Protein AF-A0A3D6AN93-F1 (afdb_monomer_lite)

Foldseek 3Di:
DDQVVVFVVVLVVVLVVVLVVQVVVVVVVVVVPFAWDDPVPSQWTAGPVPRDIGGDDDDDGGGDDPCPDPPDPQPPVRVVLCVCLVVVVDVLSVLLVVVVVQCVPPRLVSVCVPPNDVSLVVNLVSCVVVVVPVVSVVSVVSSVVCVVCVVVVVVVVVVVVVVVVVVVVVVVVVDPVVVVVVVVVVVD

Structure (mmCIF, N/CA/C/O backbone):
data_AF-A0A3D6AN93-F1
#
_entry.id   AF-A0A3D6AN93-F1
#
loop_
_atom_site.group_PDB
_atom_site.id
_atom_site.type_symbol
_atom_site.label_atom_id
_atom_site.label_alt_id
_atom_site.label_comp_id
_atom_site.label_asym_id
_atom_site.label_entity_id
_atom_site.label_seq_id
_atom_site.pdbx_PDB_ins_code
_atom_site.Cartn_x
_atom_site.Cartn_y
_atom_site.Cartn_z
_atom_site.occupancy
_atom_site.B_iso_or_equiv
_atom_site.auth_seq_id
_atom_site.auth_comp_id
_atom_site.auth_asym_id
_atom_site.auth_atom_id
_atom_site.pdbx_PDB_model_num
ATOM 1 N N . MET A 1 1 ? 18.254 -16.974 25.243 1.00 64.75 1 MET A N 1
ATOM 2 C CA . MET A 1 1 ? 18.308 -16.574 23.824 1.00 64.75 1 MET A CA 1
ATOM 3 C C . MET A 1 1 ? 18.264 -15.057 23.817 1.00 64.75 1 MET A C 1
ATOM 5 O O . MET A 1 1 ? 17.422 -14.522 24.527 1.00 64.75 1 MET A O 1
ATOM 9 N N . ASP A 1 2 ? 19.223 -14.380 23.190 1.00 86.88 2 ASP A N 1
ATOM 10 C CA . ASP A 1 2 ? 19.225 -12.911 23.145 1.00 86.88 2 ASP A CA 1
ATOM 11 C C . ASP A 1 2 ? 18.178 -12.380 22.143 1.00 86.88 2 ASP A C 1
ATOM 13 O O . ASP A 1 2 ? 17.563 -13.152 21.402 1.00 86.88 2 ASP A O 1
ATOM 17 N N . LYS A 1 3 ? 17.935 -11.063 22.167 1.00 83.38 3 LYS A N 1
ATOM 18 C CA . LYS A 1 3 ? 16.953 -10.389 21.304 1.00 83.38 3 LYS A CA 1
ATOM 19 C C . LYS A 1 3 ? 17.191 -10.700 19.821 1.00 83.38 3 LYS A C 1
ATOM 21 O O . LYS A 1 3 ? 16.260 -11.107 19.135 1.00 83.38 3 LYS A O 1
ATOM 26 N N . ALA A 1 4 ? 18.437 -10.593 19.367 1.00 83.25 4 ALA A N 1
ATOM 27 C CA . ALA A 1 4 ? 18.799 -10.857 17.979 1.00 83.25 4 ALA A CA 1
ATOM 28 C C . ALA A 1 4 ? 18.515 -12.316 17.580 1.00 83.25 4 ALA A C 1
ATOM 30 O O . ALA A 1 4 ? 17.993 -12.577 16.502 1.00 83.25 4 ALA A O 1
ATOM 31 N N . ALA A 1 5 ? 18.786 -13.277 18.465 1.00 85.31 5 ALA A N 1
ATOM 32 C CA . ALA A 1 5 ? 18.521 -14.687 18.213 1.00 85.31 5 ALA A CA 1
ATOM 33 C C . ALA A 1 5 ? 17.018 -15.010 18.145 1.00 85.31 5 ALA A C 1
ATOM 35 O O . ALA A 1 5 ? 16.618 -15.893 17.389 1.00 85.31 5 ALA A O 1
ATOM 36 N N . ILE A 1 6 ? 16.172 -14.308 18.906 1.00 78.44 6 ILE A N 1
ATOM 37 C CA . ILE A 1 6 ? 14.708 -14.444 18.817 1.00 78.44 6 ILE A CA 1
ATOM 38 C C . ILE A 1 6 ? 14.179 -13.802 17.531 1.00 78.44 6 ILE A C 1
ATOM 40 O O . ILE A 1 6 ? 13.381 -14.432 16.838 1.00 78.44 6 ILE A O 1
ATOM 44 N N . GLU A 1 7 ? 14.638 -12.594 17.193 1.00 83.56 7 GLU A N 1
ATOM 45 C CA . GLU A 1 7 ? 14.282 -11.920 15.937 1.00 83.56 7 GLU A CA 1
ATOM 46 C C . GLU A 1 7 ? 14.643 -12.792 14.736 1.00 83.56 7 GLU A C 1
ATOM 48 O O . GLU A 1 7 ? 13.781 -13.065 13.901 1.00 83.56 7 GLU A O 1
ATOM 53 N N . GLN A 1 8 ? 15.867 -13.329 14.713 1.00 85.81 8 GLN A N 1
ATOM 54 C CA . GLN A 1 8 ? 16.316 -14.238 13.665 1.00 85.81 8 GLN A CA 1
ATOM 55 C C . GLN A 1 8 ? 15.473 -15.515 13.623 1.00 85.81 8 GLN A C 1
ATOM 57 O O . GLN A 1 8 ? 15.055 -15.935 12.550 1.00 85.81 8 GLN A O 1
ATOM 62 N N . PHE A 1 9 ? 15.181 -16.137 14.770 1.00 86.44 9 PHE A N 1
ATOM 63 C CA . PHE A 1 9 ? 14.376 -17.359 14.800 1.00 86.44 9 PHE A CA 1
ATOM 64 C C . PHE A 1 9 ? 12.982 -17.150 14.194 1.00 86.44 9 PHE A C 1
ATOM 66 O O . PHE A 1 9 ? 12.519 -17.967 13.397 1.00 86.44 9 PHE A O 1
ATOM 73 N N . ILE A 1 10 ? 12.306 -16.059 14.558 1.00 82.94 10 ILE A N 1
ATOM 74 C CA . ILE A 1 10 ? 10.979 -15.732 14.026 1.00 82.94 10 ILE A CA 1
ATOM 75 C C . ILE A 1 10 ? 11.079 -15.369 12.542 1.00 82.94 10 ILE A C 1
ATOM 77 O O . ILE A 1 10 ? 10.264 -15.845 11.753 1.00 82.94 10 ILE A O 1
ATOM 81 N N . PHE A 1 11 ? 12.086 -14.582 12.157 1.00 86.62 11 PHE A N 1
ATOM 82 C CA . PHE A 1 11 ? 12.330 -14.204 10.768 1.00 86.62 11 PHE A CA 1
ATOM 83 C C . PHE A 1 11 ? 12.468 -15.443 9.877 1.00 86.62 11 PHE A C 1
ATOM 85 O O . PHE A 1 11 ? 11.733 -15.576 8.902 1.00 86.62 11 PHE A O 1
ATOM 92 N N . GLU A 1 12 ? 13.320 -16.398 10.258 1.00 85.81 12 GLU A N 1
ATOM 93 C CA . GLU A 1 12 ? 13.522 -17.651 9.517 1.00 85.81 12 GLU A CA 1
ATOM 94 C C . GLU A 1 12 ? 12.236 -18.481 9.416 1.00 85.81 12 GLU A C 1
ATOM 96 O O . GLU A 1 12 ? 11.933 -19.070 8.379 1.00 85.81 12 GLU A O 1
ATOM 101 N N . ARG A 1 13 ? 11.426 -18.509 10.482 1.00 85.94 13 ARG A N 1
ATOM 102 C CA . ARG A 1 13 ? 10.139 -19.222 10.484 1.00 85.94 13 ARG A CA 1
ATOM 103 C C . ARG A 1 13 ? 9.130 -18.599 9.521 1.00 85.94 13 ARG A C 1
ATOM 105 O O . ARG A 1 13 ? 8.425 -19.341 8.839 1.00 85.94 13 ARG A O 1
ATOM 112 N N . ILE A 1 14 ? 9.049 -17.269 9.477 1.00 83.00 14 ILE A N 1
ATOM 113 C CA . ILE A 1 14 ? 8.160 -16.547 8.557 1.00 83.00 14 ILE A CA 1
ATOM 114 C C . ILE A 1 14 ? 8.657 -16.718 7.124 1.00 83.00 14 ILE A C 1
ATOM 116 O O . ILE A 1 14 ? 7.868 -17.085 6.257 1.00 83.00 14 ILE A O 1
ATOM 120 N N . ARG A 1 15 ? 9.962 -16.538 6.890 1.00 84.75 15 ARG A N 1
ATOM 121 C CA . ARG A 1 15 ? 10.598 -16.754 5.587 1.00 84.75 15 ARG A CA 1
ATOM 122 C C . ARG A 1 15 ? 10.263 -18.136 5.030 1.00 84.75 15 ARG A C 1
ATOM 124 O O . ARG A 1 15 ? 9.731 -18.225 3.929 1.00 84.75 15 ARG A O 1
ATOM 131 N N . ALA A 1 16 ? 10.461 -19.192 5.819 1.00 84.31 16 ALA A N 1
ATOM 132 C CA . ALA A 1 16 ? 10.145 -20.556 5.400 1.00 84.31 16 ALA A CA 1
ATOM 133 C C . ALA A 1 16 ? 8.657 -20.743 5.041 1.00 84.31 16 ALA A C 1
ATOM 135 O O . ALA A 1 16 ? 8.327 -21.447 4.090 1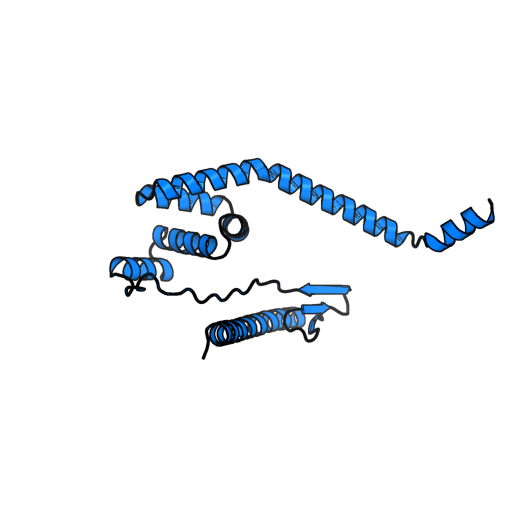.00 84.31 16 ALA A O 1
ATOM 136 N N . ALA A 1 17 ? 7.736 -20.110 5.777 1.00 84.81 17 ALA A N 1
ATOM 137 C CA . ALA A 1 17 ? 6.305 -20.182 5.472 1.00 84.81 17 ALA A CA 1
ATOM 138 C C . ALA A 1 17 ? 5.944 -19.463 4.158 1.00 84.81 17 ALA A C 1
ATOM 140 O O . ALA A 1 17 ? 5.127 -19.967 3.378 1.00 84.81 17 ALA A O 1
ATOM 141 N N . VAL A 1 18 ? 6.566 -18.308 3.898 1.00 84.44 18 VAL A N 1
ATOM 142 C CA . VAL A 1 18 ? 6.408 -17.562 2.641 1.00 84.44 18 VAL A CA 1
ATOM 143 C C . VAL A 1 18 ? 6.963 -18.373 1.471 1.00 84.44 18 VAL A C 1
ATOM 145 O O . VAL A 1 18 ? 6.258 -18.551 0.481 1.00 84.44 18 VAL A O 1
ATOM 148 N N . GLU A 1 19 ? 8.164 -18.938 1.608 1.00 85.56 19 GLU A N 1
ATOM 149 C CA . GLU A 1 19 ? 8.793 -19.790 0.590 1.00 85.56 19 GLU A CA 1
ATOM 150 C C . GLU A 1 19 ? 7.922 -21.005 0.235 1.00 85.56 19 GLU A C 1
ATOM 152 O O . GLU A 1 19 ? 7.704 -21.279 -0.944 1.00 85.56 19 GLU A O 1
ATOM 157 N N . ILE A 1 20 ? 7.349 -21.698 1.230 1.00 85.06 20 ILE A N 1
ATOM 158 C CA . ILE A 1 20 ? 6.426 -22.826 0.998 1.00 85.06 20 ILE A CA 1
ATOM 159 C C . ILE A 1 20 ? 5.209 -22.381 0.180 1.00 85.06 20 ILE A C 1
ATOM 161 O O . ILE A 1 20 ? 4.797 -23.067 -0.756 1.00 85.06 20 ILE A O 1
ATOM 165 N N . THR A 1 21 ? 4.630 -21.233 0.532 1.00 84.38 21 THR A N 1
ATOM 166 C CA . THR A 1 21 ? 3.431 -20.713 -0.136 1.00 84.38 21 THR A CA 1
ATOM 167 C C . THR A 1 21 ? 3.740 -20.297 -1.574 1.00 84.38 21 THR A C 1
ATOM 169 O O . THR A 1 21 ? 2.998 -20.642 -2.493 1.00 84.38 21 THR A O 1
ATOM 172 N N . ALA A 1 22 ? 4.860 -19.607 -1.788 1.00 85.19 22 ALA A N 1
ATOM 173 C CA . ALA A 1 22 ? 5.304 -19.190 -3.110 1.00 85.19 22 ALA A CA 1
ATOM 174 C C . ALA A 1 22 ? 5.630 -20.397 -4.010 1.00 85.19 22 ALA A C 1
ATOM 176 O O . ALA A 1 22 ? 5.176 -20.452 -5.154 1.00 85.19 22 ALA A O 1
ATOM 177 N N . ALA A 1 23 ? 6.318 -21.412 -3.478 1.00 85.12 23 ALA A N 1
ATOM 178 C CA . ALA A 1 23 ? 6.613 -22.646 -4.204 1.00 85.12 23 ALA A CA 1
ATOM 179 C C . ALA A 1 23 ? 5.340 -23.396 -4.638 1.00 85.12 23 ALA A C 1
ATOM 181 O O . ALA A 1 23 ? 5.291 -23.953 -5.737 1.00 85.12 23 ALA A O 1
ATOM 182 N N . GLU A 1 24 ? 4.292 -23.392 -3.810 1.00 88.50 24 GLU A N 1
ATOM 183 C CA . GLU A 1 24 ? 2.999 -23.977 -4.169 1.00 88.50 24 GLU A CA 1
ATOM 184 C C . GLU A 1 24 ? 2.327 -23.227 -5.330 1.00 88.50 24 GLU A C 1
ATOM 186 O O . GLU A 1 24 ? 1.842 -23.867 -6.265 1.00 88.50 24 GLU A O 1
ATOM 191 N N . CYS A 1 25 ? 2.349 -21.891 -5.328 1.00 85.75 25 CYS A N 1
ATOM 192 C CA . CYS A 1 25 ? 1.846 -21.088 -6.449 1.00 85.75 25 CYS A CA 1
ATOM 193 C C . CYS A 1 25 ? 2.601 -21.399 -7.750 1.00 85.75 25 CYS A C 1
ATOM 195 O O . CYS A 1 25 ? 1.982 -21.630 -8.789 1.00 85.75 25 CYS A O 1
ATOM 197 N N . VAL A 1 26 ? 3.932 -21.481 -7.691 1.00 87.12 26 VAL A N 1
ATOM 198 C CA . VAL A 1 26 ? 4.768 -21.822 -8.853 1.00 87.12 26 VAL A CA 1
ATOM 199 C C . VAL A 1 26 ? 4.462 -23.226 -9.373 1.00 87.12 26 VAL A C 1
ATOM 201 O O . VAL A 1 26 ? 4.359 -23.433 -10.581 1.00 87.12 26 VAL A O 1
ATOM 204 N N . ARG A 1 27 ? 4.229 -24.196 -8.482 1.00 88.06 27 ARG A N 1
ATOM 205 C CA . ARG A 1 27 ? 3.812 -25.548 -8.877 1.00 88.06 27 ARG A CA 1
ATOM 206 C C . ARG A 1 27 ? 2.507 -25.533 -9.676 1.00 88.06 27 ARG A C 1
ATOM 208 O O . ARG A 1 27 ? 2.384 -26.277 -10.648 1.00 88.06 27 ARG A O 1
ATOM 215 N N . GLN A 1 28 ? 1.549 -24.694 -9.286 1.00 90.62 28 GLN A N 1
ATOM 216 C CA . GLN A 1 28 ? 0.283 -24.541 -10.007 1.00 90.62 28 GLN A CA 1
ATOM 217 C C . GLN A 1 28 ? 0.471 -23.852 -11.366 1.00 90.62 28 GLN A C 1
ATOM 219 O O . GLN A 1 28 ? -0.129 -24.293 -12.344 1.00 90.62 28 GLN A O 1
ATOM 224 N N . LEU A 1 29 ? 1.346 -22.843 -11.458 1.00 85.75 29 LEU A N 1
ATOM 225 C CA . LEU A 1 29 ? 1.711 -22.206 -12.732 1.00 85.75 29 LEU A CA 1
ATOM 226 C C . LEU A 1 29 ? 2.370 -23.203 -13.695 1.00 85.75 29 LEU A C 1
ATOM 228 O O . LEU A 1 29 ? 1.969 -23.300 -14.854 1.00 85.75 29 LEU A O 1
ATOM 232 N N . ASN A 1 30 ? 3.312 -24.011 -13.206 1.00 87.94 30 ASN A N 1
ATOM 233 C CA . ASN A 1 30 ? 3.967 -25.038 -14.016 1.00 87.94 30 ASN A CA 1
ATOM 234 C C . ASN A 1 30 ? 2.977 -26.117 -14.484 1.00 87.94 30 ASN A C 1
ATOM 236 O O . ASN A 1 30 ? 3.015 -26.542 -15.637 1.00 87.94 30 ASN A O 1
ATOM 240 N N . ALA A 1 31 ? 2.022 -26.516 -13.634 1.00 89.62 31 ALA A N 1
ATOM 241 C CA . ALA A 1 31 ? 0.930 -27.405 -14.041 1.00 89.62 31 ALA A CA 1
ATOM 242 C C . ALA A 1 31 ? 0.018 -26.783 -15.123 1.00 89.62 31 ALA A C 1
ATOM 244 O O . ALA A 1 31 ? -0.617 -27.514 -15.882 1.00 89.62 31 ALA A O 1
ATOM 245 N N . GLY A 1 32 ? -0.028 -25.450 -15.206 1.00 87.69 32 GLY A N 1
ATOM 246 C CA . GLY A 1 32 ? -0.724 -24.680 -16.237 1.00 87.69 32 GLY A CA 1
ATOM 247 C C . GLY A 1 32 ? 0.042 -24.510 -17.556 1.00 87.69 32 GLY A C 1
ATOM 248 O O . GLY A 1 32 ? -0.515 -23.928 -18.483 1.00 87.69 32 GLY A O 1
ATOM 249 N N . GLY A 1 33 ? 1.274 -25.024 -17.667 1.00 85.56 33 GLY A N 1
ATOM 250 C CA . GLY A 1 33 ? 2.080 -24.988 -18.895 1.00 85.56 33 GLY A CA 1
ATOM 251 C C . GLY A 1 33 ? 3.280 -24.035 -18.874 1.00 85.56 33 GLY A C 1
ATOM 252 O O . GLY A 1 33 ? 3.977 -23.944 -19.881 1.00 85.56 33 GLY A O 1
ATOM 253 N N . HIS A 1 34 ? 3.540 -23.355 -17.754 1.00 86.44 34 HIS A N 1
ATOM 254 C CA . HIS A 1 34 ? 4.758 -22.558 -17.555 1.00 86.44 34 HIS A CA 1
ATOM 255 C C . HIS A 1 34 ? 5.955 -23.437 -17.152 1.00 86.44 34 HIS A C 1
ATOM 257 O O . HIS A 1 34 ? 5.789 -24.621 -16.850 1.00 86.44 34 HIS A O 1
ATOM 263 N N . SER A 1 35 ? 7.176 -22.894 -17.181 1.00 84.88 35 SER A N 1
ATOM 264 C CA . SER A 1 35 ? 8.402 -23.665 -16.900 1.00 84.88 35 SER A CA 1
ATOM 265 C C . SER A 1 35 ? 9.357 -22.940 -15.955 1.00 84.88 35 SER A C 1
ATOM 267 O O . SER A 1 35 ? 10.542 -22.786 -16.233 1.00 84.88 35 SER A O 1
ATOM 269 N N . PHE A 1 36 ? 8.842 -22.528 -14.800 1.00 86.31 36 PHE A N 1
ATOM 270 C CA . PHE A 1 36 ? 9.626 -21.857 -13.771 1.00 86.31 36 PHE A CA 1
ATOM 271 C C . PHE A 1 36 ? 10.527 -22.835 -13.002 1.00 86.31 36 PHE A C 1
ATOM 273 O O . PHE A 1 36 ? 10.039 -23.785 -12.375 1.00 86.31 36 PHE A O 1
ATOM 280 N N . ALA A 1 37 ? 11.831 -22.555 -12.988 1.00 82.94 37 ALA A N 1
ATOM 281 C CA . ALA A 1 37 ? 12.850 -23.242 -12.197 1.00 82.94 37 ALA A CA 1
ATOM 282 C C . ALA A 1 37 ? 13.340 -22.354 -11.039 1.00 82.94 37 ALA A C 1
ATOM 284 O O . ALA A 1 37 ? 13.506 -21.149 -11.197 1.00 82.94 37 ALA A O 1
ATOM 285 N N . ASN A 1 38 ? 13.557 -22.941 -9.856 1.00 80.25 38 ASN A N 1
ATOM 286 C CA . ASN A 1 38 ? 14.015 -22.208 -8.667 1.00 80.25 38 ASN A CA 1
ATOM 287 C C . ASN A 1 38 ? 15.504 -21.849 -8.798 1.00 80.25 38 ASN A C 1
ATOM 289 O O . ASN A 1 38 ? 16.317 -22.721 -9.105 1.00 80.25 38 ASN A O 1
ATOM 293 N N . THR A 1 39 ? 15.870 -20.599 -8.513 1.00 76.25 39 THR A N 1
ATOM 294 C CA . THR A 1 39 ? 17.254 -20.100 -8.617 1.00 76.25 39 THR A CA 1
ATOM 295 C C . THR A 1 39 ? 18.136 -20.410 -7.405 1.00 76.25 39 THR A C 1
ATOM 297 O O . THR A 1 39 ? 19.251 -19.907 -7.331 1.00 76.25 39 THR A O 1
ATOM 300 N N . SER A 1 40 ? 17.669 -21.251 -6.476 1.00 68.81 40 SER A N 1
ATOM 301 C CA . SER A 1 40 ? 18.243 -21.588 -5.157 1.00 68.81 40 SER A CA 1
ATOM 302 C C . SER A 1 40 ? 17.998 -20.575 -4.032 1.00 68.81 40 SER A C 1
ATOM 304 O O . SER A 1 40 ? 18.096 -20.955 -2.867 1.00 68.81 40 SER A O 1
ATOM 306 N N . ASP A 1 41 ? 17.544 -19.360 -4.352 1.00 65.38 41 ASP A N 1
ATOM 307 C CA . ASP A 1 41 ? 17.214 -18.322 -3.362 1.00 65.38 41 ASP A CA 1
ATOM 308 C C . ASP A 1 41 ? 15.757 -18.372 -2.856 1.00 65.38 41 ASP A C 1
ATOM 310 O O . ASP A 1 41 ? 15.328 -17.508 -2.091 1.00 65.38 41 ASP A O 1
ATOM 314 N N . GLY A 1 42 ? 14.984 -19.397 -3.239 1.00 66.94 42 GLY A N 1
ATOM 315 C CA . GLY A 1 42 ? 13.691 -19.750 -2.630 1.00 66.94 42 GLY A CA 1
ATOM 316 C C . GLY A 1 42 ? 12.510 -18.832 -2.967 1.00 66.94 42 GLY A C 1
ATOM 317 O O . GLY A 1 42 ? 11.376 -19.302 -2.957 1.00 66.94 42 GLY A O 1
ATOM 318 N N . LEU A 1 43 ? 12.771 -17.566 -3.299 1.00 76.81 43 LEU A N 1
ATOM 319 C CA . LEU A 1 43 ? 11.783 -16.538 -3.659 1.00 76.81 43 LEU A CA 1
ATOM 320 C C . LEU A 1 43 ? 11.949 -16.000 -5.089 1.00 76.81 43 LEU A C 1
ATOM 322 O O . LEU A 1 43 ? 11.258 -15.057 -5.476 1.00 76.81 43 LEU A O 1
ATOM 326 N N . VAL A 1 44 ? 12.855 -16.594 -5.866 1.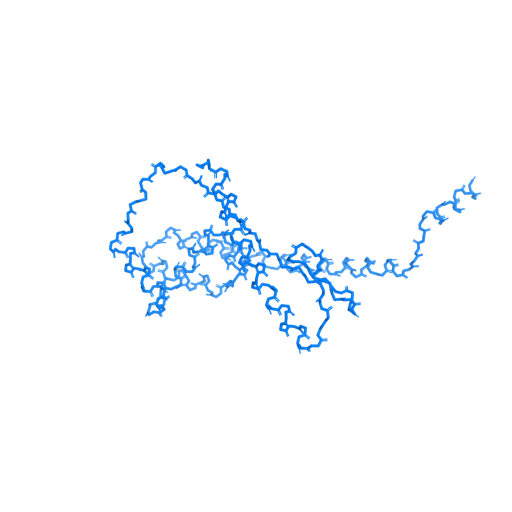00 76.88 44 VAL A N 1
ATOM 327 C CA . VAL A 1 44 ? 13.126 -16.219 -7.255 1.00 76.88 44 VAL A CA 1
ATOM 328 C C . VAL A 1 44 ? 13.071 -17.469 -8.130 1.00 76.88 44 VAL A C 1
ATOM 330 O O . VAL A 1 44 ? 13.658 -18.509 -7.811 1.00 76.88 44 VAL A O 1
ATOM 333 N N . TRP A 1 45 ? 12.353 -17.360 -9.245 1.00 84.62 45 TRP A N 1
ATOM 334 C CA . TRP A 1 45 ? 12.257 -18.395 -10.265 1.00 84.62 45 TRP A CA 1
ATOM 335 C C . TRP A 1 45 ? 12.466 -17.805 -11.655 1.00 84.62 45 TRP A C 1
ATOM 337 O O . TRP A 1 45 ? 12.086 -16.667 -11.917 1.00 84.62 45 TRP A O 1
ATOM 347 N N . ILE A 1 46 ? 13.040 -18.598 -12.553 1.00 78.94 46 ILE A N 1
ATOM 348 C CA . ILE A 1 46 ? 13.281 -18.220 -13.949 1.00 78.94 46 ILE A CA 1
ATOM 349 C C . ILE A 1 46 ? 12.448 -19.136 -14.838 1.00 78.94 46 ILE A C 1
ATOM 351 O O . ILE A 1 46 ? 12.517 -20.356 -14.677 1.00 78.94 46 ILE A O 1
ATOM 355 N N . ASP A 1 47 ? 11.669 -18.568 -15.758 1.00 77.44 47 ASP A N 1
ATOM 356 C CA . ASP A 1 47 ? 11.093 -19.334 -16.864 1.00 77.44 47 ASP A CA 1
ATOM 357 C C . ASP A 1 47 ? 12.114 -19.401 -18.002 1.00 77.44 47 ASP A C 1
ATOM 359 O O . ASP A 1 47 ? 12.363 -18.417 -18.702 1.00 77.44 47 ASP A O 1
ATOM 363 N N . GLU A 1 48 ? 12.713 -20.578 -18.184 1.00 68.69 48 GLU A N 1
ATOM 364 C CA . GLU A 1 48 ? 13.750 -20.806 -19.198 1.00 68.69 48 GLU A CA 1
ATOM 365 C C . GLU A 1 48 ? 13.234 -20.646 -20.640 1.00 68.69 48 GLU A C 1
ATOM 367 O O . GLU A 1 48 ? 14.034 -20.511 -21.564 1.00 68.69 48 GLU A O 1
ATOM 372 N N . ASN A 1 49 ? 11.913 -20.653 -20.852 1.00 70.50 49 ASN A N 1
ATOM 373 C CA . ASN A 1 49 ? 11.311 -20.556 -22.182 1.00 70.50 49 ASN A CA 1
ATOM 374 C C . ASN A 1 49 ? 10.863 -19.137 -22.552 1.00 70.50 49 ASN A C 1
ATOM 376 O O . ASN A 1 49 ? 10.643 -18.868 -23.736 1.00 70.50 49 ASN A O 1
ATOM 380 N N . ALA A 1 50 ? 10.684 -18.254 -21.567 1.00 69.81 50 ALA A N 1
ATOM 381 C CA . ALA A 1 50 ? 10.104 -16.924 -21.763 1.00 69.81 50 ALA A CA 1
ATOM 382 C C . ALA A 1 50 ? 11.083 -15.768 -21.491 1.00 69.81 50 ALA A C 1
ATOM 384 O O . ALA A 1 50 ? 10.717 -14.618 -21.720 1.00 69.81 50 ALA A O 1
ATOM 385 N N . ASP A 1 51 ? 12.308 -16.056 -21.027 1.00 71.12 51 ASP A N 1
ATOM 386 C CA . ASP A 1 51 ? 13.247 -15.053 -20.495 1.00 71.12 51 ASP A CA 1
ATOM 387 C C . ASP A 1 51 ? 12.602 -14.178 -19.391 1.00 71.12 51 ASP A C 1
ATOM 389 O O . ASP A 1 51 ? 12.946 -13.008 -19.207 1.00 71.12 51 ASP A O 1
ATOM 393 N N . GLU A 1 52 ? 11.642 -14.742 -18.650 1.00 74.38 52 GLU A N 1
ATOM 394 C CA . GLU A 1 52 ? 10.902 -14.065 -17.582 1.00 74.38 52 GLU A CA 1
ATOM 395 C C . GLU A 1 52 ? 11.432 -14.488 -16.207 1.00 74.38 52 GLU A C 1
ATOM 397 O O . GLU A 1 52 ? 11.692 -15.667 -15.950 1.00 74.38 52 GLU A O 1
ATOM 402 N N . ILE A 1 53 ? 11.565 -13.517 -15.300 1.00 76.31 53 ILE A N 1
ATOM 403 C CA . ILE A 1 53 ? 11.928 -13.752 -13.900 1.00 76.31 53 ILE A CA 1
ATOM 404 C C . ILE A 1 53 ? 10.694 -13.486 -13.044 1.00 76.31 53 ILE A C 1
ATOM 406 O O . ILE A 1 53 ? 10.115 -12.400 -13.085 1.00 76.31 53 ILE A O 1
ATOM 410 N N . LEU A 1 54 ? 10.303 -14.487 -12.261 1.00 76.06 54 LEU A N 1
ATOM 411 C CA . LEU A 1 54 ? 9.281 -14.355 -11.238 1.00 76.06 54 LEU A CA 1
ATOM 412 C C . LEU A 1 54 ? 9.965 -14.146 -9.887 1.00 76.06 54 LEU A C 1
ATOM 414 O O . LEU A 1 54 ? 10.595 -15.060 -9.351 1.00 76.06 54 LEU A O 1
ATOM 418 N N . GLU A 1 55 ? 9.799 -12.954 -9.323 1.00 76.19 55 GLU A N 1
ATOM 419 C CA . GLU A 1 55 ? 10.307 -12.599 -7.997 1.00 76.19 55 GLU A CA 1
ATOM 420 C C . GLU A 1 55 ? 9.142 -12.348 -7.040 1.00 76.19 55 GLU A C 1
ATOM 422 O O . GLU A 1 55 ? 8.213 -11.596 -7.345 1.00 76.19 55 GLU A O 1
ATOM 427 N N . VAL A 1 56 ? 9.183 -12.973 -5.863 1.00 66.50 56 VAL A N 1
ATOM 428 C CA . VAL A 1 56 ? 8.207 -12.726 -4.796 1.00 66.50 56 VAL A CA 1
ATOM 429 C C . VAL A 1 56 ? 8.829 -11.802 -3.756 1.00 66.50 56 VAL A C 1
ATOM 431 O O . VAL A 1 56 ? 9.577 -12.233 -2.878 1.00 66.50 56 VAL A O 1
ATOM 434 N N . THR A 1 57 ? 8.483 -10.517 -3.830 1.00 62.81 57 THR A N 1
ATOM 435 C CA . THR A 1 57 ? 8.952 -9.502 -2.879 1.00 62.81 57 THR A CA 1
ATOM 436 C C . THR A 1 57 ? 8.017 -9.423 -1.675 1.00 62.81 57 THR A C 1
ATOM 438 O O . THR A 1 57 ? 6.879 -8.972 -1.784 1.00 62.81 57 THR A O 1
ATOM 441 N N . CYS A 1 58 ? 8.504 -9.832 -0.501 1.00 59.88 58 CYS A N 1
ATOM 442 C CA . CYS A 1 58 ? 7.801 -9.668 0.770 1.00 59.88 58 CYS A CA 1
ATOM 443 C C . CYS A 1 58 ? 8.754 -9.059 1.811 1.00 59.88 58 CYS A C 1
ATOM 445 O O . CYS A 1 58 ? 9.712 -9.726 2.211 1.00 59.88 58 CYS A O 1
ATOM 447 N N . PRO A 1 59 ? 8.541 -7.808 2.260 1.00 55.00 59 PRO A N 1
ATOM 448 C CA . PRO A 1 59 ? 9.329 -7.252 3.351 1.00 55.00 59 PRO A CA 1
ATOM 449 C C . PRO A 1 59 ? 8.951 -7.959 4.659 1.00 55.00 59 PRO A C 1
ATOM 451 O O . PRO A 1 59 ? 7.859 -7.769 5.190 1.00 55.00 59 PRO A O 1
ATOM 454 N N . ILE A 1 60 ? 9.859 -8.785 5.183 1.00 68.62 60 ILE A N 1
ATOM 455 C CA . ILE A 1 60 ? 9.709 -9.434 6.490 1.00 68.62 60 ILE A CA 1
ATOM 456 C C . ILE A 1 60 ? 10.510 -8.626 7.513 1.00 68.62 60 ILE A C 1
ATOM 458 O O . ILE A 1 60 ? 11.732 -8.535 7.422 1.00 68.62 60 ILE A O 1
ATOM 462 N N . GLY A 1 61 ? 9.822 -8.052 8.498 1.00 60.25 61 GLY A N 1
ATOM 463 C CA . GLY A 1 61 ? 10.437 -7.377 9.638 1.00 60.25 61 GLY A CA 1
ATOM 464 C C . GLY A 1 61 ? 10.076 -8.080 10.940 1.00 60.25 61 GLY A C 1
ATOM 465 O O . GLY A 1 61 ? 8.907 -8.374 11.180 1.00 60.25 61 GLY A O 1
ATOM 466 N N . VAL A 1 62 ? 11.068 -8.333 11.794 1.00 65.06 62 VAL A N 1
ATOM 467 C CA . VAL A 1 62 ? 10.846 -8.784 13.172 1.00 65.06 62 VAL A CA 1
ATOM 468 C C . VAL A 1 62 ? 11.591 -7.841 14.098 1.00 65.06 62 VAL A C 1
ATOM 470 O O . VAL A 1 62 ? 12.790 -7.633 13.938 1.00 65.06 62 VAL A O 1
ATOM 473 N N . GLY A 1 63 ? 10.872 -7.264 15.055 1.00 63.66 63 GLY A N 1
ATOM 474 C CA . GLY A 1 63 ? 11.443 -6.381 16.059 1.00 63.66 63 GLY A CA 1
ATOM 475 C C . GLY A 1 63 ? 10.968 -6.774 17.446 1.00 63.66 63 GLY A C 1
ATOM 476 O O . GLY A 1 63 ? 9.775 -6.964 17.674 1.00 63.66 63 GLY A O 1
ATOM 477 N N . ILE A 1 64 ? 11.901 -6.873 18.384 1.00 60.19 64 ILE A N 1
ATOM 478 C CA . ILE A 1 64 ? 11.610 -7.016 19.809 1.00 60.19 64 ILE A CA 1
ATOM 479 C C . ILE A 1 64 ? 11.740 -5.642 20.445 1.00 60.19 64 ILE A C 1
ATOM 481 O O . ILE A 1 64 ? 12.838 -5.114 20.632 1.00 60.19 64 ILE A O 1
ATOM 485 N N . SER A 1 65 ? 10.618 -5.036 20.789 1.00 57.81 65 SER A N 1
ATOM 486 C CA . SER A 1 65 ? 10.589 -3.854 21.641 1.00 57.81 65 SER A CA 1
ATOM 487 C C . SER A 1 65 ? 10.714 -4.263 23.113 1.00 57.81 65 SER A C 1
ATOM 489 O O . SER A 1 65 ? 10.255 -5.328 23.528 1.00 57.81 65 SER A O 1
ATOM 491 N N . SER A 1 66 ? 11.377 -3.428 23.916 1.00 52.38 66 SER A N 1
ATOM 492 C CA . SER A 1 66 ? 11.268 -3.513 25.371 1.00 52.38 66 SER A CA 1
ATOM 493 C C . SER A 1 66 ? 9.844 -3.133 25.773 1.00 52.38 66 SER A C 1
ATOM 495 O O . SER A 1 66 ? 9.324 -2.111 25.328 1.00 52.38 66 SER A O 1
ATOM 497 N N . LEU A 1 67 ? 9.218 -3.958 26.611 1.00 51.47 67 LEU A N 1
ATOM 498 C CA . LEU A 1 67 ? 7.982 -3.612 27.307 1.00 51.47 67 LEU A CA 1
ATOM 499 C C . LEU A 1 67 ? 8.287 -2.513 28.340 1.00 51.47 67 LEU A C 1
ATOM 501 O O . LEU A 1 67 ? 8.494 -2.820 29.510 1.00 51.47 67 LEU A O 1
ATOM 505 N N . ASP A 1 68 ? 8.340 -1.248 27.920 1.00 43.75 68 ASP A N 1
ATOM 506 C CA . ASP A 1 68 ? 8.198 -0.119 28.861 1.00 43.75 68 ASP A CA 1
ATOM 507 C C . ASP A 1 68 ? 6.722 0.183 29.177 1.00 43.75 68 ASP A C 1
ATOM 509 O O . ASP A 1 68 ? 6.411 0.960 30.075 1.00 43.75 68 ASP A O 1
ATOM 513 N N . GLU A 1 69 ? 5.797 -0.519 28.529 1.00 44.19 69 GLU A N 1
ATOM 514 C CA . GLU A 1 69 ? 4.403 -0.619 28.942 1.00 44.19 69 GLU A CA 1
ATOM 515 C C . GLU A 1 69 ? 4.098 -2.096 29.119 1.00 44.19 69 GLU A C 1
ATOM 517 O O . GLU A 1 69 ? 4.402 -2.893 28.239 1.00 44.19 69 GLU A O 1
ATOM 522 N N . ALA A 1 70 ? 3.533 -2.495 30.257 1.00 42.91 70 ALA A N 1
ATOM 523 C CA . ALA A 1 70 ? 2.987 -3.835 30.390 1.00 42.91 70 ALA A CA 1
ATOM 524 C C . ALA A 1 70 ? 2.007 -4.068 29.227 1.00 42.91 70 ALA A C 1
ATOM 526 O O . ALA A 1 70 ? 1.027 -3.333 29.117 1.00 42.91 70 ALA A O 1
ATOM 527 N N . ILE A 1 71 ? 2.245 -5.080 28.380 1.00 49.16 71 ILE A N 1
ATOM 528 C CA . ILE A 1 71 ? 1.190 -5.649 27.535 1.00 49.16 71 ILE A CA 1
ATOM 529 C C . ILE A 1 71 ? 0.198 -6.230 28.535 1.00 49.16 71 ILE A C 1
ATOM 531 O O . ILE A 1 71 ? 0.341 -7.353 29.024 1.00 49.16 71 ILE A O 1
ATOM 535 N N . LEU A 1 72 ? -0.754 -5.395 28.936 1.00 50.25 72 LEU A N 1
ATOM 536 C CA . LEU A 1 72 ? -1.924 -5.836 29.655 1.00 50.25 72 LEU A CA 1
ATOM 537 C C . LEU A 1 72 ? -2.611 -6.856 28.741 1.00 50.25 72 LEU A C 1
ATOM 539 O O . LEU A 1 72 ? -2.661 -6.638 27.525 1.00 50.25 72 LEU A O 1
ATOM 543 N N . PRO A 1 73 ? -3.101 -7.986 29.280 1.00 53.09 73 PRO A N 1
ATOM 544 C CA . PRO A 1 73 ? -3.981 -8.842 28.501 1.00 53.09 73 PRO A CA 1
ATOM 545 C C . PRO A 1 73 ? -5.080 -7.965 27.882 1.00 53.09 73 PRO A C 1
ATOM 547 O O . PRO A 1 73 ? -5.524 -7.026 28.556 1.00 53.09 73 PRO A O 1
ATOM 550 N N . PRO A 1 74 ? -5.466 -8.216 26.615 1.00 60.41 74 PRO A N 1
ATOM 551 C CA . PRO A 1 74 ? -6.480 -7.415 25.950 1.00 60.41 74 PRO A CA 1
ATOM 552 C C . PRO A 1 74 ? -7.690 -7.333 26.871 1.00 60.41 74 PRO A C 1
ATOM 554 O O . PRO A 1 74 ? -8.173 -8.347 27.376 1.00 60.41 74 PRO A O 1
ATOM 557 N N . ASP A 1 75 ? -8.127 -6.113 27.167 1.00 78.06 75 ASP A N 1
ATOM 558 C CA . ASP A 1 75 ? -9.303 -5.944 28.000 1.00 78.06 75 ASP A CA 1
ATOM 559 C C . ASP A 1 75 ? -10.529 -6.560 27.301 1.00 78.06 75 ASP A C 1
ATOM 561 O O . ASP A 1 75 ? -10.529 -6.852 26.099 1.00 78.06 75 ASP A O 1
ATOM 565 N N . ALA A 1 76 ? -11.611 -6.768 28.051 1.00 82.94 76 ALA A N 1
ATOM 566 C CA . ALA A 1 76 ? -12.817 -7.392 27.508 1.00 82.94 76 ALA A CA 1
ATOM 567 C C . ALA A 1 76 ? -13.389 -6.639 26.285 1.00 82.94 76 ALA A C 1
ATOM 569 O O . ALA A 1 76 ? -14.103 -7.227 25.471 1.00 82.94 76 ALA A O 1
ATOM 570 N N . ALA A 1 77 ? -13.088 -5.342 26.144 1.00 82.75 77 ALA A N 1
ATOM 571 C CA . ALA A 1 77 ? -13.484 -4.547 24.987 1.00 82.75 77 ALA A CA 1
ATOM 572 C C . ALA A 1 77 ? -12.645 -4.903 23.749 1.00 82.75 77 ALA A C 1
ATOM 574 O O . ALA A 1 77 ? -13.209 -5.107 22.672 1.00 82.75 77 ALA A O 1
ATOM 575 N N . THR A 1 78 ? -11.333 -5.053 23.918 1.00 80.19 78 THR A N 1
ATOM 576 C CA . THR A 1 78 ? -10.386 -5.456 22.874 1.00 80.19 78 THR A CA 1
ATOM 577 C C . THR A 1 78 ? -10.678 -6.873 22.387 1.00 80.19 78 THR A C 1
ATOM 579 O O . THR A 1 78 ? -10.807 -7.093 21.185 1.00 80.19 78 THR A O 1
ATOM 582 N N . GLU A 1 79 ? -10.881 -7.837 23.291 1.00 84.44 79 GLU A N 1
ATOM 583 C CA . GLU A 1 79 ? -11.236 -9.213 22.905 1.00 84.44 79 GLU A CA 1
ATOM 584 C C . GLU A 1 79 ? -12.562 -9.274 22.136 1.00 84.44 79 GLU A C 1
ATOM 586 O O . GLU A 1 79 ? -12.687 -9.984 21.130 1.00 84.44 79 GLU A O 1
ATOM 591 N N . LYS A 1 80 ? -13.558 -8.494 22.574 1.00 86.31 80 LYS A N 1
ATOM 592 C CA . LYS A 1 80 ? -14.848 -8.394 21.887 1.00 86.31 80 LYS A CA 1
ATOM 593 C C . LYS A 1 80 ? -14.693 -7.788 20.493 1.00 86.31 80 LYS A C 1
ATOM 595 O O . LYS A 1 80 ? -15.255 -8.329 19.543 1.00 86.31 80 LYS A O 1
ATOM 600 N N . PHE A 1 81 ? -13.933 -6.702 20.359 1.00 88.25 81 PHE A N 1
ATOM 601 C CA . PHE A 1 81 ? -13.633 -6.086 19.066 1.00 88.25 81 PHE A CA 1
ATOM 602 C C . PHE A 1 81 ? -12.943 -7.077 18.123 1.00 88.25 81 PHE A C 1
ATOM 604 O O . PHE A 1 81 ? -13.421 -7.291 17.010 1.00 88.25 81 PHE A O 1
ATOM 611 N N . MET A 1 82 ? -11.894 -7.753 18.596 1.00 85.94 82 MET A N 1
ATOM 612 C CA . MET A 1 82 ? -11.156 -8.757 17.825 1.00 85.94 82 MET A CA 1
ATOM 613 C C . MET A 1 82 ? -12.062 -9.904 17.370 1.00 85.94 82 MET A C 1
ATOM 615 O O . MET A 1 82 ? -12.007 -10.321 16.216 1.00 85.94 82 MET A O 1
ATOM 619 N N . THR A 1 83 ? -12.952 -10.382 18.240 1.00 88.62 83 THR A N 1
ATOM 620 C CA . THR A 1 83 ? -13.916 -11.439 17.897 1.00 88.62 83 THR A CA 1
ATOM 621 C C . THR A 1 83 ? -14.875 -10.991 16.791 1.00 88.62 83 THR A C 1
ATOM 623 O O . THR A 1 83 ? -15.123 -11.729 15.833 1.00 88.62 83 THR A O 1
ATOM 626 N N . LEU A 1 84 ? -15.407 -9.772 16.889 1.00 84.31 84 LEU A N 1
ATOM 627 C CA . LEU A 1 84 ? -16.307 -9.204 15.884 1.00 84.31 84 LEU A CA 1
ATOM 628 C C . LEU A 1 84 ? -15.595 -8.981 14.541 1.00 84.31 84 LEU A C 1
ATOM 630 O O . LEU A 1 84 ? -16.131 -9.351 13.496 1.00 84.31 84 LEU A O 1
ATOM 634 N N . ALA A 1 85 ? -14.371 -8.453 14.576 1.00 86.81 85 ALA A N 1
ATOM 635 C CA . ALA A 1 85 ? -13.562 -8.185 13.394 1.00 86.81 85 ALA A CA 1
ATOM 636 C C . ALA A 1 85 ? -13.118 -9.466 12.669 1.00 86.81 85 ALA A C 1
ATOM 638 O O . ALA A 1 85 ? -13.224 -9.557 11.447 1.00 86.81 85 ALA A O 1
ATOM 639 N N . LEU A 1 86 ? -12.645 -10.476 13.407 1.00 81.75 86 LEU A N 1
ATOM 640 C CA . LEU A 1 86 ? -12.156 -11.730 12.824 1.00 81.75 86 LEU A CA 1
ATOM 641 C C . LEU A 1 86 ? -13.289 -12.630 12.324 1.00 81.75 86 LEU A C 1
ATOM 643 O O . LEU A 1 86 ? -13.111 -13.347 11.342 1.00 81.75 86 LEU A O 1
ATOM 647 N N . SER A 1 87 ? -14.461 -12.586 12.966 1.00 89.38 87 SER A N 1
ATOM 648 C CA . SER A 1 87 ? -15.637 -13.338 12.505 1.00 89.38 87 SER A CA 1
ATOM 649 C C . SER A 1 87 ? -16.296 -12.737 11.261 1.00 89.38 87 SER A C 1
ATOM 651 O O . SER A 1 87 ? -17.086 -13.418 10.610 1.00 89.38 87 SER A O 1
ATOM 653 N N . GLY A 1 88 ? -16.016 -11.468 10.937 1.00 85.44 88 GLY A N 1
ATOM 654 C CA . GLY A 1 88 ? -16.683 -10.744 9.852 1.00 85.44 88 GLY A CA 1
ATOM 655 C C . GLY A 1 88 ? -18.150 -10.405 10.138 1.00 85.44 88 GLY A C 1
ATOM 656 O O . GLY A 1 88 ? -18.866 -9.978 9.233 1.00 85.44 88 GLY A O 1
ATOM 657 N N . SER A 1 89 ? -18.614 -10.614 11.375 1.00 87.31 89 SER A N 1
ATOM 658 C CA . SER A 1 89 ? -20.009 -10.381 11.777 1.00 87.31 89 SER A CA 1
ATOM 659 C C . SER A 1 89 ? -20.347 -8.899 11.932 1.00 87.31 89 SER A C 1
ATOM 661 O O . SER A 1 89 ? -21.503 -8.511 11.771 1.00 87.31 89 SER A O 1
ATOM 663 N N . ASP A 1 90 ? -19.335 -8.069 12.189 1.00 93.50 90 ASP A N 1
ATOM 664 C CA . ASP A 1 90 ? -19.451 -6.619 12.247 1.00 93.50 90 ASP A CA 1
ATOM 665 C C . ASP A 1 90 ? -18.561 -5.987 11.172 1.00 93.50 90 ASP A C 1
ATOM 667 O O . ASP A 1 90 ? -17.330 -6.119 11.178 1.00 93.50 90 ASP A O 1
ATOM 671 N N . LYS A 1 91 ? -19.201 -5.301 10.221 1.00 93.44 91 LYS A N 1
ATO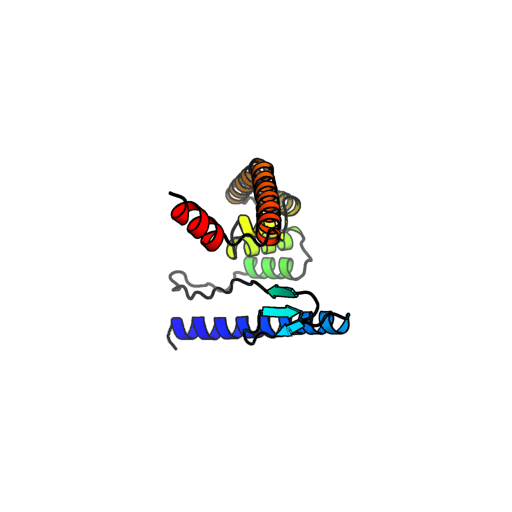M 672 C CA . LYS A 1 91 ? -18.508 -4.673 9.095 1.00 93.44 91 LYS A CA 1
ATOM 673 C C . LYS A 1 91 ? -17.582 -3.547 9.556 1.00 93.44 91 LYS A C 1
ATOM 675 O O . LYS A 1 91 ? -16.462 -3.466 9.059 1.00 93.44 91 LYS A O 1
ATOM 680 N N . ALA A 1 92 ? -18.018 -2.724 10.511 1.00 93.44 92 ALA A N 1
ATOM 681 C CA . ALA A 1 92 ? -17.225 -1.614 11.023 1.00 93.44 92 ALA A CA 1
ATOM 682 C C . ALA A 1 92 ? -15.975 -2.137 11.735 1.00 93.44 92 ALA A C 1
ATOM 684 O O . ALA A 1 92 ? -14.866 -1.712 11.418 1.00 93.44 92 ALA A O 1
ATOM 685 N N . ALA A 1 93 ? -16.134 -3.131 12.615 1.00 89.50 93 ALA A N 1
ATOM 686 C CA . ALA A 1 93 ? -15.007 -3.750 13.309 1.00 89.50 93 ALA A CA 1
ATOM 687 C C . ALA A 1 93 ? -14.018 -4.395 12.328 1.00 89.50 93 ALA A C 1
ATOM 689 O O . ALA A 1 93 ? -12.811 -4.214 12.450 1.00 89.50 93 ALA A O 1
ATOM 690 N N . THR A 1 94 ? -14.525 -5.091 11.306 1.00 90.38 94 THR A N 1
ATOM 691 C CA . THR A 1 94 ? -13.687 -5.733 10.281 1.00 90.38 94 THR A CA 1
ATOM 692 C C . THR A 1 94 ? -12.887 -4.713 9.471 1.00 90.38 94 THR A C 1
ATOM 694 O O . THR A 1 94 ? -11.698 -4.915 9.219 1.00 90.38 94 THR A O 1
ATOM 697 N N . VAL A 1 95 ? -13.529 -3.623 9.040 1.00 91.69 95 VAL A N 1
ATOM 698 C CA . VAL A 1 95 ? -12.871 -2.558 8.270 1.00 91.69 95 VAL A CA 1
ATOM 699 C C . VAL A 1 95 ? -11.821 -1.859 9.124 1.00 91.69 95 VAL A C 1
ATOM 701 O O . VAL A 1 95 ? -10.687 -1.723 8.675 1.00 91.69 95 VAL A O 1
ATOM 704 N N . LEU A 1 96 ? -12.160 -1.479 10.358 1.00 92.62 96 LEU A N 1
ATOM 705 C CA . LEU A 1 96 ? -11.236 -0.791 11.259 1.00 92.62 96 LEU A CA 1
ATOM 706 C C . LEU A 1 96 ? -10.044 -1.668 11.655 1.00 92.62 96 LEU A C 1
ATOM 708 O O . LEU A 1 96 ? -8.918 -1.184 11.648 1.00 92.62 96 LEU A O 1
ATOM 712 N N . PHE A 1 97 ? -10.262 -2.960 11.904 1.00 90.94 97 PHE A N 1
ATOM 713 C CA . PHE A 1 97 ? -9.182 -3.904 12.198 1.00 90.94 97 PHE A CA 1
ATOM 714 C C . PHE A 1 97 ? -8.206 -4.050 11.024 1.00 90.94 97 PHE A C 1
ATOM 716 O O . PHE A 1 97 ? -6.991 -4.019 11.200 1.00 90.94 97 PHE A O 1
ATOM 723 N N . ARG A 1 98 ? -8.725 -4.173 9.796 1.00 88.94 98 ARG A N 1
ATOM 724 C CA . ARG A 1 98 ? -7.881 -4.247 8.592 1.00 88.94 98 ARG A CA 1
ATOM 725 C C . ARG A 1 98 ? -7.142 -2.937 8.333 1.00 88.94 98 ARG A C 1
ATOM 727 O O . ARG A 1 98 ? -5.970 -2.970 7.980 1.00 88.94 98 ARG A O 1
ATOM 734 N N . PHE A 1 99 ? -7.821 -1.811 8.529 1.00 92.62 99 PHE A N 1
ATOM 735 C CA . PHE A 1 99 ? -7.244 -0.478 8.410 1.00 92.62 99 PHE A CA 1
ATOM 736 C C . PHE A 1 99 ? -6.071 -0.280 9.380 1.00 92.62 99 PHE A C 1
ATOM 738 O O . PHE A 1 99 ? -5.000 0.149 8.959 1.00 92.62 99 PHE A O 1
ATOM 745 N N . GLU A 1 100 ? -6.250 -0.637 10.655 1.00 90.00 100 GLU A N 1
ATOM 746 C CA . GLU A 1 100 ? -5.185 -0.589 11.661 1.00 90.00 100 GLU A CA 1
ATOM 747 C C . GLU A 1 100 ? -4.020 -1.514 11.285 1.00 90.00 100 GLU A C 1
ATOM 749 O O . GLU A 1 100 ? -2.865 -1.097 11.344 1.00 90.00 100 GLU A O 1
ATOM 754 N N . GLY A 1 101 ? -4.318 -2.732 10.822 1.00 84.06 101 GLY A N 1
ATOM 755 C CA . GLY A 1 101 ? -3.304 -3.689 10.381 1.00 84.06 101 GLY A CA 1
ATOM 756 C C . GLY A 1 101 ? -2.436 -3.173 9.228 1.00 84.06 101 GLY A C 1
ATOM 757 O O . GLY A 1 101 ? -1.213 -3.258 9.302 1.00 84.06 101 GLY A O 1
ATOM 758 N N . ASP A 1 102 ? -3.036 -2.605 8.177 1.00 83.06 102 ASP A N 1
ATOM 759 C CA . ASP A 1 102 ? -2.275 -2.030 7.056 1.00 83.06 102 ASP A CA 1
ATOM 760 C C . ASP A 1 102 ? -1.443 -0.809 7.502 1.00 83.06 102 ASP A C 1
ATOM 762 O O . ASP A 1 102 ? -0.285 -0.667 7.099 1.00 83.06 102 ASP A O 1
ATOM 766 N N . LEU A 1 103 ? -1.985 0.041 8.386 1.00 83.06 103 LEU A N 1
ATOM 767 C CA . LEU A 1 103 ? -1.235 1.170 8.947 1.00 83.06 103 LEU A CA 1
ATOM 768 C C . LEU A 1 103 ? -0.036 0.723 9.787 1.00 83.06 103 LEU A C 1
ATOM 770 O O . LEU A 1 103 ? 1.033 1.322 9.670 1.00 83.06 103 LEU A O 1
ATOM 774 N N . ALA A 1 104 ? -0.200 -0.312 10.611 1.00 77.94 104 ALA A N 1
ATOM 775 C CA . ALA A 1 104 ? 0.868 -0.847 11.447 1.00 77.94 104 ALA A CA 1
ATOM 776 C C . ALA A 1 104 ? 1.995 -1.492 10.620 1.00 77.94 104 ALA A C 1
ATOM 778 O O . ALA A 1 104 ? 3.155 -1.428 11.021 1.00 77.94 104 ALA A O 1
ATOM 779 N N . ASN A 1 105 ? 1.667 -2.078 9.463 1.00 77.19 105 ASN A N 1
ATOM 780 C CA . ASN A 1 105 ? 2.634 -2.782 8.618 1.00 77.19 105 ASN A CA 1
ATOM 781 C C . ASN A 1 105 ? 3.430 -1.856 7.683 1.00 77.19 105 ASN A C 1
ATOM 783 O O . ASN A 1 105 ? 4.624 -2.075 7.488 1.00 77.19 105 ASN A O 1
ATOM 787 N N . GLY A 1 106 ? 2.805 -0.814 7.126 1.00 77.69 106 GLY A N 1
ATOM 788 C CA . GLY A 1 106 ? 3.469 0.048 6.135 1.00 77.69 106 GLY A CA 1
ATOM 789 C C . GLY A 1 106 ? 2.848 1.430 5.969 1.00 77.69 106 GLY A C 1
ATOM 790 O O . GLY A 1 106 ? 3.108 2.123 4.980 1.00 77.69 106 GLY A O 1
ATOM 791 N N . GLY A 1 107 ? 2.033 1.855 6.935 1.00 91.75 107 GLY A N 1
ATOM 792 C CA . GLY A 1 107 ? 1.416 3.175 6.954 1.00 91.75 107 GLY A CA 1
ATOM 793 C C . GLY A 1 107 ? 0.437 3.418 5.802 1.00 91.75 107 GLY A C 1
ATOM 794 O O . GLY A 1 107 ? -0.099 2.503 5.178 1.00 91.75 107 GLY A O 1
ATOM 795 N N . PHE A 1 108 ? 0.185 4.698 5.510 1.00 91.00 108 PHE A N 1
ATOM 796 C CA . PHE A 1 108 ? -0.796 5.095 4.495 1.00 91.00 108 PHE A CA 1
ATOM 797 C C . PHE A 1 108 ? -0.425 4.646 3.077 1.00 91.00 108 PHE A C 1
ATOM 799 O O . PHE A 1 108 ? -1.326 4.361 2.294 1.00 91.00 108 PHE A O 1
ATOM 806 N N . GLY A 1 109 ? 0.869 4.564 2.745 1.00 87.62 109 GLY A N 1
ATOM 807 C CA . GLY A 1 109 ? 1.319 4.105 1.427 1.00 87.62 109 GLY A CA 1
ATOM 808 C C . GLY A 1 109 ? 0.812 2.697 1.126 1.00 87.62 109 GLY A C 1
ATOM 809 O O . GLY A 1 109 ? 0.078 2.504 0.157 1.00 87.62 109 GLY A O 1
ATOM 810 N N . GLN A 1 110 ? 1.104 1.757 2.030 1.00 85.38 110 GLN A N 1
ATOM 811 C CA . GLN A 1 110 ? 0.660 0.371 1.900 1.00 85.38 110 GLN A CA 1
ATOM 812 C C . GLN A 1 110 ? -0.868 0.239 1.962 1.00 85.38 110 GLN A C 1
ATOM 814 O O . GLN A 1 110 ? -1.454 -0.542 1.217 1.00 85.38 110 GLN A O 1
ATOM 819 N N . LEU A 1 111 ? -1.542 1.038 2.796 1.00 91.81 111 LEU A N 1
ATOM 820 C CA . LEU A 1 111 ? -3.004 1.049 2.870 1.00 91.81 111 LEU A CA 1
ATOM 821 C C . LEU A 1 111 ? -3.658 1.394 1.517 1.00 91.81 111 LEU A C 1
ATOM 823 O O . LEU A 1 111 ? -4.597 0.715 1.093 1.00 91.81 111 LEU A O 1
ATOM 827 N N . PHE A 1 112 ? -3.181 2.441 0.834 1.00 91.88 112 PHE A N 1
ATOM 828 C CA . PHE A 1 112 ? -3.739 2.840 -0.463 1.00 91.88 112 PHE A CA 1
ATOM 829 C C . PHE A 1 112 ? -3.443 1.821 -1.561 1.00 91.88 112 PHE A C 1
ATOM 831 O O . PHE A 1 112 ? -4.325 1.560 -2.377 1.00 91.88 112 PHE A O 1
ATOM 838 N N . GLU A 1 113 ? -2.250 1.232 -1.560 1.00 86.50 113 GLU A N 1
ATOM 839 C CA . GLU A 1 113 ? -1.856 0.193 -2.514 1.00 86.50 113 GLU A CA 1
ATOM 840 C C . GLU A 1 113 ? -2.696 -1.084 -2.344 1.00 86.50 113 GLU A C 1
ATOM 842 O O . GLU A 1 113 ? -3.266 -1.591 -3.309 1.00 86.50 113 GLU A O 1
ATOM 847 N N . ASN A 1 114 ? -2.867 -1.552 -1.103 1.00 87.81 114 ASN A N 1
ATOM 848 C CA . ASN A 1 114 ? -3.565 -2.804 -0.809 1.00 87.81 114 ASN A CA 1
ATOM 849 C C . ASN A 1 114 ? -5.090 -2.710 -0.937 1.00 87.81 114 ASN A C 1
ATOM 851 O O . ASN A 1 114 ? -5.743 -3.697 -1.289 1.00 87.81 114 ASN A O 1
ATOM 855 N N . LYS A 1 115 ? -5.689 -1.579 -0.538 1.00 90.44 115 LYS A N 1
ATOM 856 C CA . LYS A 1 115 ? -7.149 -1.470 -0.338 1.00 90.44 115 LYS A CA 1
ATOM 857 C C . LYS A 1 115 ? -7.822 -0.413 -1.205 1.00 90.44 115 LYS A C 1
ATOM 859 O O . LYS A 1 115 ? -9.035 -0.477 -1.413 1.00 90.44 115 LYS A O 1
ATOM 864 N N . GLY A 1 116 ? -7.055 0.547 -1.712 1.00 91.50 116 GLY A N 1
ATOM 865 C CA . GLY A 1 116 ? -7.559 1.636 -2.537 1.00 91.50 116 GLY A CA 1
ATOM 866 C C . GLY A 1 116 ? -8.410 2.666 -1.787 1.00 91.50 116 GLY A C 1
ATOM 867 O O . GLY A 1 116 ? -8.798 2.521 -0.628 1.00 91.50 116 GLY A O 1
ATOM 868 N N . VAL A 1 117 ? -8.739 3.742 -2.502 1.00 94.38 117 VAL A N 1
ATOM 869 C CA . VAL A 1 117 ? -9.439 4.924 -1.968 1.00 94.38 117 VAL A CA 1
ATOM 870 C C . VAL A 1 117 ? -10.829 4.608 -1.401 1.00 94.38 117 VAL A C 1
ATOM 872 O O . VAL A 1 117 ? -11.227 5.187 -0.391 1.00 94.38 117 VAL A O 1
ATOM 875 N N . GLY A 1 118 ? -11.578 3.693 -2.028 1.00 95.38 118 GLY A N 1
ATOM 876 C CA . GLY A 1 118 ? -12.936 3.346 -1.593 1.00 95.38 118 GLY A CA 1
ATOM 877 C C . GLY A 1 118 ? -12.974 2.794 -0.166 1.00 95.38 118 GLY A C 1
ATOM 878 O O . GLY A 1 118 ? -13.789 3.238 0.640 1.00 95.38 118 GLY A O 1
ATOM 879 N N . PHE A 1 119 ? -12.037 1.901 0.158 1.00 96.69 119 PHE A N 1
ATOM 880 C CA . PHE A 1 119 ? -11.887 1.342 1.500 1.00 96.69 119 PHE A CA 1
ATOM 881 C C . PHE A 1 119 ? -11.483 2.410 2.522 1.00 96.69 119 PHE A C 1
ATOM 883 O O . PHE A 1 119 ? -12.044 2.468 3.612 1.00 96.69 119 PHE A O 1
ATOM 890 N N . VAL A 1 120 ? -10.550 3.298 2.164 1.00 96.94 120 VAL A N 1
ATOM 891 C CA . VAL A 1 120 ? -10.101 4.372 3.065 1.00 96.94 120 VAL A CA 1
ATOM 892 C C . VAL A 1 120 ? -11.240 5.340 3.394 1.00 96.94 120 VAL A C 1
ATOM 894 O O . VAL A 1 120 ? -11.407 5.714 4.552 1.00 96.94 120 VAL A O 1
ATOM 897 N N . ARG A 1 121 ? -12.076 5.703 2.412 1.00 97.62 121 ARG A N 1
ATOM 898 C CA . ARG A 1 121 ? -13.277 6.524 2.655 1.00 97.62 121 ARG A CA 1
ATOM 899 C C . ARG A 1 121 ? -14.260 5.844 3.604 1.00 97.62 121 ARG A C 1
ATOM 901 O O . ARG A 1 121 ? -14.821 6.506 4.471 1.00 97.62 121 ARG A O 1
ATOM 908 N N . GLU A 1 122 ? -14.452 4.537 3.453 1.00 97.56 122 GLU A N 1
ATOM 909 C CA . GLU A 1 122 ? -15.300 3.754 4.352 1.00 97.56 122 GLU A CA 1
ATOM 910 C C . GLU A 1 122 ? -14.738 3.725 5.784 1.00 97.56 122 GLU A C 1
ATOM 912 O O . GLU A 1 122 ? -15.473 3.981 6.737 1.00 97.56 122 GLU A O 1
ATOM 917 N N . ALA A 1 123 ? -13.427 3.513 5.943 1.00 97.06 123 ALA A N 1
ATOM 918 C CA . ALA A 1 123 ? -12.762 3.549 7.244 1.00 97.06 123 ALA A CA 1
ATOM 919 C C . ALA A 1 123 ? -12.882 4.923 7.929 1.00 97.06 123 ALA A C 1
ATOM 921 O O . ALA A 1 123 ? -13.125 4.979 9.132 1.00 97.06 123 ALA A O 1
ATOM 922 N N . ILE A 1 124 ? -12.784 6.031 7.179 1.00 97.44 124 ILE A N 1
ATOM 923 C CA . ILE A 1 124 ? -13.014 7.387 7.713 1.00 97.44 124 ILE A CA 1
ATOM 924 C C . ILE A 1 124 ? -14.417 7.505 8.318 1.00 97.44 124 ILE A C 1
ATOM 926 O O . ILE A 1 124 ? -14.544 8.035 9.421 1.00 97.44 124 ILE A O 1
ATOM 930 N N . GLY A 1 125 ? -15.446 6.997 7.629 1.00 97.00 125 GLY A N 1
ATOM 931 C CA . GLY A 1 125 ? -16.822 7.001 8.134 1.00 97.00 125 GLY A CA 1
ATOM 932 C C . GLY A 1 125 ? -16.936 6.268 9.470 1.00 97.00 125 GLY A C 1
ATOM 933 O O . GLY A 1 125 ? -17.397 6.840 10.454 1.00 97.00 125 GLY A O 1
ATOM 934 N N . TYR A 1 126 ? -16.393 5.051 9.553 1.00 97.56 126 TYR A N 1
ATOM 935 C CA . TYR A 1 126 ? -16.416 4.289 10.802 1.00 97.56 126 TYR A CA 1
ATOM 936 C C . TYR A 1 126 ? -15.600 4.934 11.928 1.00 97.56 126 TYR A C 1
ATOM 938 O O . TYR A 1 126 ? -16.036 4.909 13.075 1.00 97.56 126 TYR A O 1
ATOM 946 N N . LEU A 1 127 ? -14.457 5.560 11.627 1.00 96.38 127 LEU A N 1
ATOM 947 C CA . LEU A 1 127 ? -13.679 6.315 12.617 1.00 96.38 127 LEU A CA 1
ATOM 948 C C . LEU A 1 127 ? -14.473 7.503 13.180 1.00 96.38 127 LEU A C 1
ATOM 950 O O . LEU A 1 127 ? -14.378 7.794 14.373 1.00 96.38 127 LEU A O 1
ATOM 954 N N . GLN A 1 128 ? -15.257 8.188 12.345 1.00 95.94 128 GLN A N 1
ATOM 955 C CA . GLN A 1 128 ? -16.138 9.271 12.787 1.00 95.94 128 GLN A CA 1
ATOM 956 C C . GLN A 1 128 ? -17.271 8.741 13.672 1.00 95.94 128 GLN A C 1
ATOM 958 O O . GLN A 1 128 ? -17.511 9.309 14.738 1.00 95.94 128 GLN A O 1
ATOM 963 N N . ASP A 1 129 ? -17.897 7.631 13.277 1.00 95.88 129 ASP A N 1
ATOM 964 C CA . ASP A 1 129 ? -19.012 7.017 14.007 1.00 95.88 129 ASP A CA 1
ATOM 965 C C . ASP A 1 129 ? -18.614 6.563 15.420 1.00 95.88 129 ASP A C 1
ATOM 967 O O . ASP A 1 129 ? -19.388 6.722 16.364 1.00 95.88 129 ASP A O 1
ATOM 971 N N . ILE A 1 130 ? -17.388 6.054 15.598 1.00 94.31 130 ILE A N 1
ATOM 972 C CA . ILE A 1 130 ? -16.868 5.656 16.920 1.00 94.31 130 ILE A CA 1
ATOM 973 C C . ILE A 1 130 ? -16.261 6.823 17.718 1.00 94.31 130 ILE A C 1
ATOM 975 O O . ILE A 1 130 ? -15.718 6.616 18.802 1.00 94.31 130 ILE A O 1
ATOM 979 N N . GLY A 1 131 ? -16.312 8.052 17.192 1.00 92.38 131 GLY A N 1
ATOM 980 C CA . GLY A 1 131 ? -15.792 9.248 17.857 1.00 92.38 131 GLY A CA 1
ATOM 981 C C . GLY A 1 131 ? -14.272 9.438 17.769 1.00 92.38 131 GLY A C 1
ATOM 982 O O . GLY A 1 131 ? -13.738 10.359 18.393 1.00 92.38 131 GLY A O 1
ATOM 983 N N . ALA A 1 132 ? -13.561 8.650 16.957 1.00 90.94 132 ALA A N 1
ATOM 984 C CA . ALA A 1 132 ? -12.116 8.748 16.726 1.00 90.94 132 ALA A CA 1
ATOM 985 C C . ALA A 1 132 ? -11.753 9.917 15.781 1.00 90.94 132 ALA A C 1
ATOM 987 O O . ALA A 1 132 ? -11.076 9.764 14.762 1.00 90.94 132 ALA A O 1
ATOM 988 N N . SER A 1 133 ? -12.193 11.127 16.137 1.00 90.69 133 SER A N 1
ATOM 989 C CA . SER A 1 133 ? -12.163 12.323 15.279 1.00 90.69 133 SER A CA 1
ATOM 990 C C . SER A 1 133 ? -10.758 12.715 14.809 1.00 90.69 133 SER A C 1
ATOM 992 O O . SER A 1 133 ? -10.580 13.151 13.672 1.00 90.69 133 SER A O 1
ATOM 994 N N . ALA A 1 134 ? -9.743 12.554 15.663 1.00 89.31 134 ALA A N 1
ATOM 995 C CA . ALA A 1 134 ? -8.358 12.854 15.302 1.00 89.31 134 ALA A CA 1
ATOM 996 C C . ALA A 1 134 ? -7.826 11.884 14.233 1.00 89.31 134 ALA A C 1
ATOM 998 O O . ALA A 1 134 ? -7.258 12.327 13.235 1.00 89.31 134 ALA A O 1
ATOM 999 N N . ALA A 1 135 ? -8.074 10.582 14.404 1.00 91.88 135 ALA A N 1
ATOM 1000 C CA . ALA A 1 135 ? -7.686 9.557 13.439 1.00 91.88 135 ALA A CA 1
ATOM 1001 C C . ALA A 1 135 ? -8.418 9.747 12.102 1.00 91.88 135 ALA A C 1
ATOM 1003 O O . ALA A 1 135 ? -7.784 9.725 11.047 1.00 91.88 135 ALA A O 1
ATOM 1004 N N . ALA A 1 136 ? -9.724 10.033 12.139 1.00 95.00 136 ALA A N 1
ATOM 1005 C CA . ALA A 1 136 ? -10.501 10.349 10.942 1.00 95.00 136 ALA A CA 1
ATOM 1006 C C . ALA A 1 136 ? -9.924 11.557 10.185 1.00 95.00 136 ALA A C 1
ATOM 1008 O O . ALA A 1 136 ? -9.775 11.511 8.966 1.00 95.00 136 ALA A O 1
ATOM 1009 N N . LYS A 1 137 ? -9.539 12.623 10.903 1.00 94.44 137 LYS A N 1
ATOM 1010 C CA . LYS A 1 137 ? -8.945 13.828 10.306 1.00 94.44 137 LYS A CA 1
ATOM 1011 C C . LYS A 1 137 ? -7.599 13.548 9.635 1.00 94.44 137 LYS A C 1
ATOM 1013 O O . LYS A 1 137 ? -7.383 14.007 8.519 1.00 94.44 137 LYS A O 1
ATOM 1018 N N . ILE A 1 138 ? -6.710 12.802 10.291 1.00 95.94 138 ILE A N 1
ATOM 1019 C CA . ILE A 1 138 ? -5.405 12.428 9.716 1.00 95.94 138 ILE A CA 1
ATOM 1020 C C . ILE A 1 138 ? -5.608 11.559 8.469 1.00 95.94 138 ILE A C 1
ATOM 1022 O O . ILE A 1 138 ? -4.981 11.788 7.438 1.00 95.94 138 ILE A O 1
ATOM 1026 N N . THR A 1 139 ? -6.533 10.603 8.537 1.00 96.56 139 THR A N 1
ATOM 1027 C CA . THR A 1 139 ? -6.846 9.702 7.419 1.00 96.56 139 THR A CA 1
ATOM 1028 C C . THR A 1 139 ? -7.429 10.462 6.228 1.00 96.56 139 THR A C 1
ATOM 1030 O O . THR A 1 139 ? -7.062 10.196 5.085 1.00 96.56 139 THR A O 1
ATOM 1033 N N . LEU A 1 140 ? -8.281 11.460 6.482 1.00 97.31 140 LEU A N 1
ATOM 1034 C CA . LEU A 1 140 ? -8.804 12.347 5.445 1.00 97.31 140 LEU A CA 1
ATOM 1035 C C . LEU A 1 140 ? -7.687 13.156 4.772 1.00 97.31 140 LEU A C 1
ATOM 1037 O O . LEU A 1 140 ? -7.642 13.223 3.549 1.00 97.31 140 LEU A O 1
ATOM 1041 N N . GLN A 1 141 ? -6.746 13.705 5.544 1.00 96.38 141 GLN A N 1
ATOM 1042 C CA . GLN A 1 141 ? -5.588 14.413 4.985 1.00 96.38 141 GLN A CA 1
ATOM 1043 C C . GLN A 1 141 ? -4.721 13.494 4.116 1.00 96.38 141 GLN A C 1
ATOM 1045 O O . GLN A 1 141 ? -4.271 13.899 3.045 1.00 96.38 141 GLN A O 1
ATOM 1050 N N . ALA A 1 142 ? -4.504 12.248 4.543 1.00 95.81 142 ALA A N 1
ATOM 1051 C CA . ALA A 1 142 ? -3.773 11.264 3.750 1.00 95.81 142 ALA A CA 1
ATOM 1052 C C . ALA A 1 142 ? -4.490 10.953 2.425 1.00 95.81 142 ALA A C 1
ATOM 1054 O O . ALA A 1 142 ? -3.843 10.874 1.380 1.00 95.81 142 ALA A O 1
ATOM 1055 N N . LEU A 1 143 ? -5.821 10.836 2.456 1.00 96.56 143 LEU A N 1
ATOM 1056 C CA . LEU A 1 143 ? -6.646 10.657 1.263 1.00 96.56 143 LEU A CA 1
ATOM 1057 C C . LEU A 1 143 ? -6.539 11.851 0.309 1.00 96.56 143 LEU A C 1
ATOM 1059 O O . LEU A 1 143 ? -6.295 11.652 -0.878 1.00 96.56 143 LEU A O 1
ATOM 1063 N N . GLU A 1 144 ? -6.652 13.077 0.819 1.00 95.88 144 GLU A N 1
ATOM 1064 C CA . GLU A 1 144 ? -6.515 14.295 0.013 1.00 95.88 144 GLU A CA 1
ATOM 1065 C C . GLU A 1 144 ? -5.141 14.371 -0.663 1.00 95.88 144 GLU A C 1
ATOM 1067 O O . GLU A 1 144 ? -5.052 14.658 -1.857 1.00 95.88 144 GLU A O 1
ATOM 1072 N N . ILE A 1 145 ? -4.064 14.061 0.069 1.00 94.38 145 ILE A N 1
ATOM 1073 C CA . ILE A 1 145 ? -2.707 14.015 -0.490 1.00 94.38 145 ILE A CA 1
ATOM 1074 C C . ILE A 1 145 ? -2.616 12.951 -1.587 1.00 94.38 145 ILE A C 1
ATOM 1076 O O . ILE A 1 145 ? -2.077 13.231 -2.659 1.00 94.38 145 ILE A O 1
ATOM 1080 N N . HIS A 1 146 ? -3.143 11.748 -1.347 1.00 93.19 146 HIS A N 1
ATOM 1081 C CA . HIS A 1 146 ? -3.119 10.666 -2.330 1.00 93.19 146 HIS A CA 1
ATOM 1082 C C . HIS A 1 146 ? -3.851 11.066 -3.619 1.00 93.19 146 HIS A C 1
ATOM 1084 O O . HIS A 1 146 ? -3.307 10.926 -4.714 1.00 93.19 146 HIS A O 1
ATOM 1090 N N . GLU A 1 147 ? -5.054 11.626 -3.505 1.00 92.12 147 GLU A N 1
ATOM 1091 C CA . GLU A 1 147 ? -5.859 12.048 -4.653 1.00 92.12 147 GLU A CA 1
ATOM 1092 C C . GLU A 1 147 ? -5.228 13.217 -5.419 1.00 92.12 147 GLU A C 1
ATOM 1094 O O . GLU A 1 147 ? -5.228 13.216 -6.650 1.00 92.12 147 GLU A O 1
ATOM 1099 N N . GLN A 1 148 ? -4.630 14.185 -4.718 1.00 92.88 148 GLN A N 1
ATOM 1100 C CA . GLN A 1 148 ? -3.920 15.304 -5.347 1.00 92.88 148 GLN A CA 1
ATOM 1101 C C . GLN A 1 148 ? -2.660 14.857 -6.096 1.00 92.88 148 GLN A C 1
ATOM 1103 O O . GLN A 1 148 ? -2.280 15.475 -7.091 1.00 92.88 148 GLN A O 1
ATOM 1108 N N . AR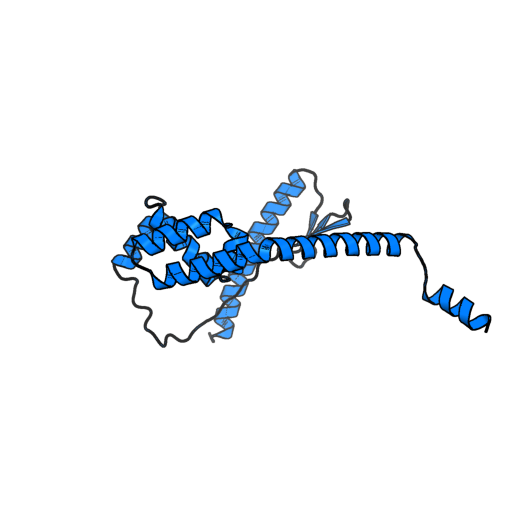G A 1 149 ? -1.981 13.811 -5.612 1.00 90.19 149 ARG A N 1
ATOM 1109 C CA . ARG A 1 149 ? -0.709 13.332 -6.174 1.00 90.19 149 ARG A CA 1
ATOM 1110 C C . ARG A 1 149 ? -0.873 12.199 -7.186 1.00 90.19 149 ARG A C 1
ATOM 1112 O O . ARG A 1 149 ? 0.052 11.981 -7.961 1.00 90.19 149 ARG A O 1
ATOM 1119 N N . GLN A 1 150 ? -2.033 11.543 -7.251 1.00 85.19 150 GLN A N 1
ATOM 1120 C CA . GLN A 1 150 ? -2.357 10.497 -8.235 1.00 85.19 150 GLN A CA 1
ATOM 1121 C C . GLN A 1 150 ? -2.002 10.871 -9.688 1.00 85.19 150 GLN A C 1
ATOM 1123 O O . GLN A 1 150 ? -1.381 10.050 -10.361 1.00 85.19 150 GLN A O 1
ATOM 1128 N N . PRO A 1 151 ? -2.317 12.082 -10.196 1.00 86.31 151 PRO A N 1
ATOM 1129 C CA . PRO A 1 151 ? -1.925 12.469 -11.552 1.00 86.31 151 PRO A CA 1
ATOM 1130 C C . PRO A 1 151 ? -0.406 12.491 -11.754 1.00 86.31 151 PRO A C 1
ATOM 1132 O O . PRO A 1 151 ? 0.081 11.986 -12.757 1.00 86.31 151 PRO A O 1
ATOM 1135 N N . VAL A 1 152 ? 0.341 13.004 -10.771 1.00 86.50 152 VAL A N 1
ATOM 1136 C CA . VAL A 1 152 ? 1.811 13.086 -10.820 1.00 86.50 152 VAL A CA 1
ATOM 1137 C C . VAL A 1 152 ? 2.440 11.694 -10.805 1.00 86.50 152 VAL A C 1
ATOM 1139 O O . VAL A 1 152 ? 3.406 11.449 -11.520 1.00 86.50 152 VAL A O 1
ATOM 1142 N N . VAL A 1 153 ? 1.884 10.768 -10.018 1.00 83.31 153 VAL A N 1
ATOM 1143 C CA . VAL A 1 153 ? 2.334 9.367 -10.002 1.00 83.31 153 VAL A CA 1
ATOM 1144 C C . VAL A 1 153 ? 2.149 8.734 -11.383 1.00 83.31 153 VAL A C 1
ATOM 1146 O O . VAL A 1 153 ? 3.095 8.167 -11.917 1.00 83.31 153 VAL A O 1
ATOM 1149 N N . ARG A 1 154 ? 0.983 8.924 -12.013 1.00 84.81 154 ARG A N 1
ATOM 1150 C CA . ARG A 1 154 ? 0.724 8.413 -13.371 1.00 84.81 154 ARG A CA 1
ATOM 1151 C C . ARG A 1 154 ? 1.635 9.041 -14.424 1.00 84.81 154 ARG A C 1
ATOM 1153 O O . ARG A 1 154 ? 2.085 8.352 -15.333 1.00 84.81 154 ARG A O 1
ATOM 1160 N N . GLU A 1 155 ? 1.911 10.340 -14.320 1.00 89.94 155 GLU A N 1
ATOM 1161 C CA . GLU A 1 155 ? 2.867 11.018 -15.203 1.00 89.94 155 GLU A CA 1
ATOM 1162 C C . GLU A 1 155 ? 4.276 10.430 -15.063 1.00 89.94 155 GLU A C 1
ATOM 1164 O O . GLU A 1 155 ? 4.963 10.225 -16.063 1.00 89.94 155 GLU A O 1
ATOM 1169 N N . TYR A 1 156 ? 4.696 10.116 -13.837 1.00 87.00 156 TYR A N 1
ATOM 1170 C CA . TYR A 1 156 ? 5.985 9.485 -13.577 1.00 87.00 156 TYR A CA 1
ATOM 1171 C C . TYR A 1 156 ? 6.060 8.052 -14.123 1.00 87.00 156 TYR A C 1
ATOM 1173 O O . TYR A 1 156 ? 7.048 7.694 -14.763 1.00 87.00 156 TYR A O 1
ATOM 1181 N N . GLU A 1 157 ? 5.014 7.247 -13.928 1.00 86.50 157 GLU A N 1
ATOM 1182 C CA . GLU A 1 157 ? 4.908 5.897 -14.500 1.00 86.50 157 GLU A CA 1
ATOM 1183 C C . GLU A 1 157 ? 4.966 5.930 -16.035 1.00 86.50 157 GLU A C 1
ATOM 1185 O O . GLU A 1 157 ? 5.673 5.137 -16.657 1.00 86.50 157 GLU A O 1
ATOM 1190 N N . GLN A 1 158 ? 4.282 6.895 -16.656 1.00 91.25 158 GLN A N 1
ATOM 1191 C CA . GLN A 1 158 ? 4.320 7.083 -18.104 1.00 91.25 158 GLN A CA 1
ATOM 1192 C C . GLN A 1 158 ? 5.721 7.482 -18.591 1.00 91.25 158 GLN A C 1
ATOM 1194 O O . GLN A 1 158 ? 6.209 6.932 -19.579 1.0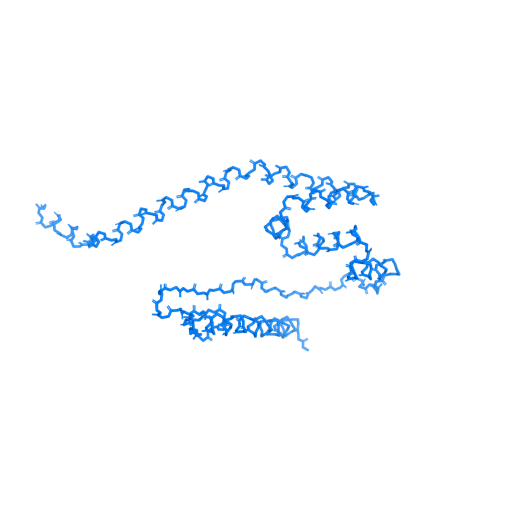0 91.25 158 GLN A O 1
ATOM 1199 N N . LEU A 1 159 ? 6.388 8.401 -17.885 1.00 90.94 159 LEU A N 1
ATOM 1200 C CA . LEU A 1 159 ? 7.770 8.781 -18.176 1.00 90.94 159 LEU A CA 1
ATOM 1201 C C . LEU A 1 159 ? 8.708 7.568 -18.111 1.00 90.94 159 LEU A C 1
ATOM 1203 O O . LEU A 1 159 ? 9.521 7.387 -19.016 1.00 90.94 159 LEU A O 1
ATOM 1207 N N . GLN A 1 160 ? 8.586 6.732 -17.076 1.00 91.69 160 GLN A N 1
ATOM 1208 C CA . GLN A 1 160 ? 9.372 5.502 -16.940 1.00 91.69 160 GLN A CA 1
ATOM 1209 C C . GLN A 1 160 ? 9.156 4.564 -18.133 1.00 91.69 160 GLN A C 1
ATOM 1211 O O . GLN A 1 160 ? 10.120 4.153 -18.778 1.00 91.69 160 GLN A O 1
ATOM 1216 N N . ALA A 1 161 ? 7.901 4.313 -18.513 1.00 91.12 161 ALA A N 1
ATOM 1217 C CA . ALA A 1 161 ? 7.582 3.465 -19.661 1.00 91.12 161 ALA A CA 1
ATOM 1218 C C . ALA A 1 161 ? 8.172 4.001 -20.984 1.00 91.12 161 ALA A C 1
ATOM 1220 O O . ALA A 1 161 ? 8.647 3.232 -21.831 1.00 91.12 161 ALA A O 1
ATOM 1221 N N . ASP A 1 162 ? 8.163 5.324 -21.174 1.00 92.69 162 ASP A N 1
ATOM 1222 C CA . ASP A 1 162 ? 8.742 5.965 -22.354 1.00 92.69 162 ASP A CA 1
ATOM 1223 C C . ASP A 1 162 ? 10.272 5.851 -22.391 1.00 92.69 162 ASP A C 1
ATOM 1225 O O . ASP A 1 162 ? 10.835 5.567 -23.458 1.00 92.69 162 ASP A O 1
ATOM 1229 N N . LEU A 1 163 ? 10.941 6.010 -21.246 1.00 92.50 163 LEU A N 1
ATOM 1230 C CA . LEU A 1 163 ? 12.387 5.817 -21.113 1.00 92.50 163 LEU A CA 1
ATOM 1231 C C . LEU A 1 163 ? 12.782 4.360 -21.373 1.00 92.50 163 LEU A C 1
ATOM 1233 O O . LEU A 1 163 ? 13.609 4.111 -22.246 1.00 92.50 163 LEU A O 1
ATOM 1237 N N . GLU A 1 164 ? 12.104 3.388 -20.761 1.00 92.69 164 GLU A N 1
ATOM 1238 C CA . GLU A 1 164 ? 12.349 1.961 -21.016 1.00 92.69 164 GLU A CA 1
ATOM 1239 C C . GLU A 1 164 ? 12.163 1.590 -22.495 1.00 92.69 164 GLU A C 1
ATOM 1241 O O . GLU A 1 164 ? 12.836 0.714 -23.053 1.00 92.69 164 GLU A O 1
ATOM 1246 N N . ARG A 1 165 ? 11.209 2.233 -23.180 1.00 93.06 165 ARG A N 1
ATOM 1247 C CA . ARG A 1 165 ? 11.031 2.046 -24.624 1.00 93.06 165 ARG A CA 1
ATOM 1248 C C . ARG A 1 165 ? 12.240 2.559 -25.404 1.00 93.06 165 ARG A C 1
ATOM 1250 O O . ARG A 1 165 ? 12.622 1.922 -26.390 1.00 93.06 165 ARG A O 1
ATOM 1257 N N . LEU A 1 166 ? 12.815 3.692 -25.011 1.00 93.00 166 LEU A N 1
ATOM 1258 C CA . LEU A 1 166 ? 14.034 4.222 -25.621 1.00 93.00 166 LEU A CA 1
ATOM 1259 C C . LEU A 1 166 ? 15.240 3.332 -25.319 1.00 93.00 166 LEU A C 1
ATOM 1261 O O . LEU A 1 166 ? 15.965 3.009 -26.259 1.00 93.00 166 LEU A O 1
ATOM 1265 N N . ASP A 1 167 ? 15.386 2.846 -24.090 1.00 90.56 167 ASP A N 1
ATOM 1266 C CA . ASP A 1 167 ? 16.470 1.943 -23.691 1.00 90.56 167 ASP A CA 1
ATOM 1267 C C . ASP A 1 167 ? 16.446 0.654 -24.511 1.00 90.56 167 ASP A C 1
ATOM 1269 O O . ASP A 1 167 ? 17.431 0.296 -25.158 1.00 90.56 167 ASP A O 1
ATOM 1273 N N . ARG A 1 168 ? 15.280 0.001 -24.622 1.00 91.38 168 ARG A N 1
ATOM 1274 C CA . ARG A 1 168 ? 15.122 -1.191 -25.474 1.00 91.38 168 ARG A CA 1
ATOM 1275 C C . ARG A 1 168 ? 15.478 -0.917 -26.932 1.00 91.38 168 ARG A C 1
ATOM 1277 O O . ARG A 1 168 ? 16.040 -1.785 -27.600 1.00 91.38 168 ARG A O 1
ATOM 1284 N N . ARG A 1 169 ? 15.131 0.263 -27.458 1.00 90.62 169 ARG A N 1
ATOM 1285 C CA . ARG A 1 169 ? 15.498 0.651 -28.829 1.00 90.62 169 ARG A CA 1
ATOM 1286 C C . ARG A 1 169 ? 16.998 0.863 -28.958 1.00 90.62 169 ARG A C 1
ATOM 1288 O O . ARG A 1 169 ? 17.561 0.395 -29.939 1.00 90.62 169 ARG A O 1
ATOM 1295 N N . PHE A 1 170 ? 17.618 1.539 -27.997 1.00 85.81 170 PHE A N 1
ATOM 1296 C CA . PHE A 1 170 ? 19.049 1.800 -27.988 1.00 85.81 170 PHE A CA 1
ATOM 1297 C C . PHE A 1 170 ? 19.845 0.492 -27.964 1.00 85.81 170 PHE A C 1
ATOM 1299 O O . PHE A 1 170 ? 20.688 0.273 -28.831 1.00 85.81 170 PHE A O 1
ATOM 1306 N N . THR A 1 171 ? 19.484 -0.433 -27.073 1.00 86.00 171 THR A N 1
ATOM 1307 C CA . THR A 1 171 ? 20.101 -1.763 -26.972 1.00 86.00 171 THR A CA 1
ATOM 1308 C C . THR A 1 171 ? 19.970 -2.563 -28.271 1.00 86.00 171 THR A C 1
ATOM 1310 O O . THR A 1 171 ? 20.944 -3.154 -28.732 1.00 86.00 171 THR A O 1
ATOM 1313 N N . ARG A 1 172 ? 18.802 -2.532 -28.933 1.00 87.31 172 ARG A N 1
ATOM 1314 C CA . ARG A 1 172 ? 18.589 -3.223 -30.223 1.00 87.31 172 ARG A CA 1
ATOM 1315 C C . ARG A 1 172 ? 19.450 -2.701 -31.367 1.00 87.31 172 ARG A C 1
ATOM 1317 O O . ARG A 1 172 ? 19.644 -3.432 -32.333 1.00 87.31 172 ARG A O 1
ATO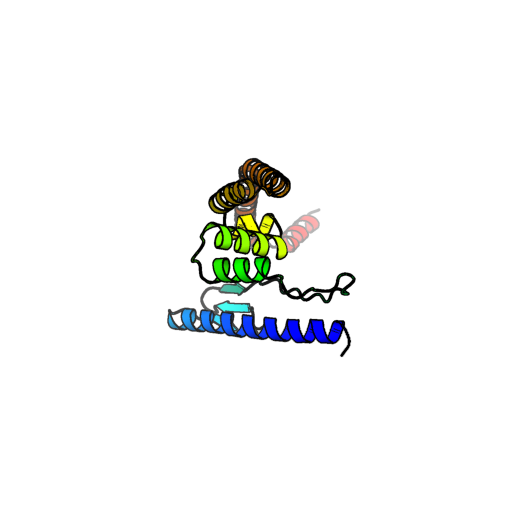M 1324 N N . LEU A 1 173 ? 19.935 -1.461 -31.299 1.00 87.00 173 LEU A N 1
ATOM 1325 C CA . LEU A 1 173 ? 20.831 -0.943 -32.333 1.00 87.00 173 LEU A CA 1
ATOM 1326 C C . LEU A 1 173 ? 22.193 -1.653 -32.314 1.00 87.00 173 LEU A C 1
ATOM 1328 O O . LEU A 1 173 ? 22.922 -1.546 -33.297 1.00 87.00 173 LEU A O 1
ATOM 1332 N N . GLY A 1 174 ? 22.540 -2.364 -31.230 1.00 82.75 174 GLY A N 1
ATOM 1333 C CA . GLY A 1 174 ? 23.799 -3.108 -31.124 1.00 82.75 174 GLY A CA 1
ATOM 1334 C C . GLY A 1 174 ? 25.029 -2.215 -31.295 1.00 82.75 174 GLY A C 1
ATOM 1335 O O . GLY A 1 174 ? 26.060 -2.664 -31.789 1.00 82.75 174 GLY A O 1
ATOM 1336 N N . ILE A 1 175 ? 24.896 -0.927 -30.961 1.00 80.44 175 ILE A N 1
ATOM 1337 C CA . ILE A 1 175 ? 25.947 0.063 -31.170 1.00 80.44 175 ILE A CA 1
ATOM 1338 C C . ILE A 1 175 ? 27.044 -0.151 -30.130 1.00 80.44 175 ILE A C 1
ATOM 1340 O O . ILE A 1 175 ? 26.855 0.109 -28.943 1.00 80.44 175 ILE A O 1
ATOM 1344 N N . ASP A 1 176 ? 28.217 -0.558 -30.602 1.00 81.88 176 ASP A N 1
ATOM 1345 C CA . ASP A 1 176 ? 29.434 -0.622 -29.800 1.00 81.88 176 ASP A CA 1
ATOM 1346 C C . ASP A 1 176 ? 30.089 0.767 -29.731 1.00 81.88 176 ASP A C 1
ATOM 1348 O O . ASP A 1 176 ? 30.929 1.148 -30.555 1.00 81.88 176 ASP A O 1
ATOM 1352 N N . ILE A 1 177 ? 29.630 1.563 -28.760 1.00 85.00 177 ILE A N 1
ATOM 1353 C CA . ILE A 1 177 ? 30.097 2.938 -28.540 1.00 85.00 177 ILE A CA 1
ATOM 1354 C C . ILE A 1 177 ? 31.629 3.003 -28.386 1.00 85.00 177 ILE A C 1
ATOM 1356 O O . ILE A 1 177 ? 32.226 3.852 -29.053 1.00 85.00 177 ILE A O 1
ATOM 1360 N N . PRO A 1 178 ? 32.296 2.141 -27.585 1.00 87.19 178 PRO A N 1
ATOM 1361 C CA . PRO A 1 178 ? 33.758 2.072 -27.546 1.00 87.19 178 PRO A CA 1
ATOM 1362 C C . PRO A 1 178 ? 34.420 1.960 -28.924 1.00 87.19 178 PRO A C 1
ATOM 1364 O O . PRO A 1 178 ? 35.334 2.732 -29.227 1.00 87.19 178 PRO A O 1
ATOM 1367 N N . THR A 1 179 ? 33.939 1.059 -29.783 1.00 80.81 179 THR A N 1
ATOM 1368 C CA . THR A 1 179 ? 34.497 0.873 -31.133 1.00 80.81 179 THR A CA 1
ATOM 1369 C C . THR A 1 179 ? 34.272 2.098 -32.019 1.00 80.81 179 THR A C 1
ATOM 1371 O O . THR A 1 179 ? 35.191 2.550 -32.709 1.00 80.81 179 THR A O 1
ATOM 1374 N N . LEU A 1 180 ? 33.079 2.700 -31.971 1.00 84.81 180 LEU A N 1
ATOM 1375 C CA . LEU A 1 180 ? 32.800 3.943 -32.698 1.00 84.81 180 LEU A CA 1
ATOM 1376 C C . LEU A 1 180 ? 33.688 5.103 -32.230 1.00 84.81 180 LEU A C 1
ATOM 1378 O O . LEU A 1 180 ? 34.174 5.884 -33.051 1.00 84.81 180 LEU A O 1
ATOM 1382 N N . TYR A 1 181 ? 33.932 5.201 -30.925 1.00 86.56 181 TYR A N 1
ATOM 1383 C CA . TYR A 1 181 ? 34.776 6.238 -30.346 1.00 86.56 181 TYR A CA 1
ATOM 1384 C C . TYR A 1 181 ? 36.251 6.064 -30.732 1.00 86.56 181 TYR A C 1
ATOM 1386 O O . TYR A 1 181 ? 36.897 7.038 -31.117 1.00 86.56 181 TYR A O 1
ATOM 1394 N N . ALA A 1 182 ? 36.770 4.831 -30.727 1.00 83.44 182 ALA A N 1
ATOM 1395 C CA . ALA A 1 182 ? 38.128 4.529 -31.189 1.00 83.44 182 ALA A CA 1
ATOM 1396 C C . ALA A 1 182 ? 38.343 4.919 -32.665 1.00 83.44 182 ALA A C 1
ATOM 1398 O O . ALA A 1 182 ? 39.382 5.467 -33.035 1.00 83.44 182 ALA A O 1
ATOM 1399 N N . HIS A 1 183 ? 37.337 4.701 -33.519 1.00 81.19 183 HIS A N 1
ATOM 1400 C CA . HIS A 1 183 ? 37.390 5.141 -34.913 1.00 81.19 183 HIS A CA 1
ATOM 1401 C C . HIS A 1 183 ? 37.389 6.664 -35.065 1.00 81.19 183 HIS A C 1
ATOM 1403 O O . HIS A 1 183 ? 38.086 7.182 -35.940 1.00 81.19 183 HIS A O 1
ATOM 1409 N N . PHE A 1 184 ? 36.629 7.384 -34.239 1.00 87.81 184 PHE A N 1
ATOM 1410 C CA . PHE A 1 184 ? 36.607 8.846 -34.254 1.00 87.81 184 PHE A CA 1
ATOM 1411 C C . PHE A 1 184 ? 37.975 9.424 -33.875 1.00 87.81 184 PHE A C 1
ATOM 1413 O O . PHE A 1 184 ? 38.511 10.246 -34.614 1.00 87.81 184 PHE A O 1
ATOM 1420 N N . THR A 1 185 ? 38.578 8.931 -32.791 1.00 85.75 185 THR A N 1
ATOM 1421 C CA . THR A 1 185 ? 39.865 9.438 -32.293 1.00 85.75 185 THR A CA 1
ATOM 1422 C C . THR A 1 185 ? 41.056 9.066 -33.173 1.00 85.75 185 THR A C 1
ATOM 1424 O O . THR A 1 185 ? 42.036 9.796 -33.188 1.00 85.75 185 THR A O 1
ATOM 1427 N N . SER A 1 186 ? 40.977 7.985 -33.958 1.00 74.62 186 SER A N 1
ATOM 1428 C CA . SER A 1 186 ? 42.018 7.631 -34.942 1.00 74.62 186 SER A CA 1
ATOM 1429 C C . SER A 1 186 ? 42.062 8.534 -36.186 1.00 74.62 186 SER A C 1
ATOM 1431 O O . SER A 1 186 ? 43.011 8.458 -36.966 1.00 74.62 186 SER A O 1
ATOM 1433 N N . LYS A 1 187 ? 41.014 9.340 -36.414 1.00 66.69 187 LYS A N 1
ATOM 1434 C CA . LYS A 1 187 ? 40.884 10.247 -37.570 1.00 66.69 187 LYS A CA 1
ATOM 1435 C C . LYS A 1 187 ? 41.221 11.706 -37.241 1.00 66.69 187 LYS A C 1
ATOM 1437 O O . LYS A 1 187 ? 41.278 12.518 -38.163 1.00 66.69 187 LYS A O 1
ATOM 1442 N N . THR A 1 188 ? 41.402 12.022 -35.963 1.00 52.88 188 THR A N 1
ATOM 1443 C CA . THR A 1 188 ? 41.910 13.301 -35.436 1.00 52.88 188 THR A CA 1
ATOM 1444 C C . THR A 1 188 ? 43.389 13.196 -35.133 1.00 52.88 188 THR A C 1
ATOM 1446 O O . THR A 1 188 ? 44.109 14.162 -35.461 1.00 52.88 188 THR A O 1
#

pLDDT: mean 83.38, std 11.81, range [42.91, 97.62]

Radius of gyration: 24.86 Å; chains: 1; bounding box: 62×43×68 Å

Secondary structure (DSSP, 8-state):
--HHHHHHHHHHHHHHHHHHHHHHHHHHHHHTT--EEE-SSSSEEEETTTTEEEE------------SS--PPPPHHHHHHHHHHHHT--HHHHHHHHHHHHHHHHHHHHHHHHHHHHHHHHHHHHHHHTT-HHHHHHHHHHHHHHHHHHHHHHHHHHHHHHHHHHHHHHHHTT--HHHHHHHHHTT-

Sequence (188 aa):
MDKAAIEQFIFERIRAAVEITAAECVRQLNAGGHSFANTSDGLVWIDENADEILEVTCPIGVGISSLDEAILPPDAATEKFMTLALSGSDKAATVLFRFEGDLANGGFGQLFENKGVGFVREAIGYLQDIGASAAAKITLQALEIHEQRQPVVREYEQLQADLERLDRRFTRLGIDIPTLYAHFTSKT